Protein AF-Q96SV4-F1 (afdb_monomer)

Solvent-accessible surface area (backbone atoms only — not comparable to full-atom values): 12187 Å² total; per-residue (Å²): 110,70,69,61,57,54,54,61,71,69,63,45,71,91,77,45,57,66,66,60,53,49,50,53,53,52,50,51,51,50,39,51,52,27,51,49,26,40,51,50,13,52,57,27,43,76,69,70,38,33,72,66,12,32,42,23,21,51,52,18,47,60,56,29,48,70,30,37,78,77,33,86,85,54,37,72,70,59,70,59,43,53,51,52,34,51,51,26,49,54,54,50,50,53,50,24,51,57,26,47,72,65,76,38,70,68,45,28,50,52,19,52,47,48,41,66,69,44,50,41,48,50,50,39,54,39,66,75,53,83,61,46,71,72,54,51,56,54,50,48,54,53,51,53,57,64,56,57,54,79,83,49,98,67,57,69,70,56,52,52,57,47,64,71,48,48,61,54,65,75,47,65,88,82,70,93,75,75,74,75,82,60,84,85,79,77,71,92,44,82,63,51,55,55,56,50,49,52,53,51,53,50,50,73,74,32,99,59,91,80,82,84,131

Radius of gyration: 21.83 Å; Cα contacts (8 Å, |Δi|>4): 177; chains: 1; bounding box: 57×48×61 Å

pLDDT: mean 88.93, std 12.75, range [31.84, 98.38]

Mean predicted aligned error: 6.57 Å

Foldseek 3Di:
DVVVVVVVVVDDCVNDPPVVVVVVVVLVVLQVQLLQLQLVLLVCVVVVVLLLSLLSLLVSLVSQVVQCVVHVPSHDDNVSSVVSNLVSLLSLLVCLVVLLVVPDPVSVVVSLCCLPQPNLLVLLSCVVPPHDPVSVVSLVVSLCSLVVCVPDDDDPVSVVSSVVCSVSSVDSPDDDGDRDRRDRDDQPDPVSSVVSVVVSVCVVVDPDDDDDD

Organism: Homo sapiens (NCBI:txid9606)

Secondary structure (DSSP, 8-state):
-HHHHHHHHH--TTT--HHHHHHHHHHHHHHHHHHHHHHHHHHHHHTT-HHHHHHHHHHHHHHHHHHHTT-TTSS--HHHHHHHHHHHHHHHHHHHHHHHTT--HHHHHHHHHHIIIIIHHHHHHHHTTT--HHHHHHHHHHHHHHHGGGGS---HHHHHHHHHHHHHHH--TT----PPPPP-PPPSSHHHHHHHHHHHHHHHH-SS-----

Nearest PDB structures (foldseek):
  6hem-assembly1_A  TM=9.564E-01  e=6.235E-15  Homo sapiens
  6h4k-assembly1_A  TM=9.297E-01  e=4.498E-13  Homo sapiens
  6zc9-assembly1_C  TM=2.344E-01  e=4.160E+00  Homo sapiens

Sequence (213 aa):
MKVAQAKLKEIGPDDMNMEEYKKWHEDYSLFRKVSVYLLTGLELYQKGKYQEALSYLVYAYQSNAALLMKGPRRGVKESVIALYRRKCLLELNAKAASLFETNDDHSVTEGINVMNELIIPCIHLIINNDISKDDLDAIEVMRNHWCSYLGQDIAENLQLCLGEFLPRLLDPSAEIIVLKEPPTIRPNSPYDLCSRFAAVMESIQGVSTVTVK

Structure (mmCIF, N/CA/C/O backbone):
data_AF-Q96SV4-F1
#
_entry.id   AF-Q96SV4-F1
#
loop_
_atom_site.group_PDB
_atom_site.id
_atom_site.type_symbol
_atom_site.label_atom_id
_atom_site.label_alt_id
_atom_site.label_comp_id
_atom_site.label_asym_id
_atom_site.label_entity_id
_atom_site.label_seq_id
_atom_site.pdbx_PDB_ins_code
_atom_site.Cartn_x
_atom_site.Cartn_y
_atom_site.Cartn_z
_atom_site.occupancy
_atom_site.B_iso_or_equiv
_atom_site.auth_seq_id
_atom_site.auth_comp_id
_atom_site.auth_asym_id
_atom_site.auth_atom_id
_atom_site.pdbx_PDB_model_num
ATOM 1 N N . MET A 1 1 ? 32.342 -12.873 -27.536 1.00 69.44 1 MET A N 1
ATOM 2 C CA . MET A 1 1 ? 32.416 -11.687 -26.644 1.00 69.44 1 MET A CA 1
ATOM 3 C C . MET A 1 1 ? 33.464 -10.643 -27.046 1.00 69.44 1 MET A C 1
ATOM 5 O O . MET A 1 1 ? 33.140 -9.468 -26.959 1.00 69.44 1 MET A O 1
ATOM 9 N N . LYS A 1 2 ? 34.669 -11.004 -27.529 1.00 86.44 2 LYS A N 1
ATOM 10 C CA . LYS A 1 2 ? 35.722 -10.019 -27.885 1.00 86.44 2 LYS A CA 1
ATOM 11 C C . LYS A 1 2 ? 35.308 -8.989 -28.955 1.00 86.44 2 LYS A C 1
ATOM 13 O O . LYS A 1 2 ? 35.635 -7.819 -28.818 1.00 86.44 2 LYS A O 1
ATOM 18 N N . VAL A 1 3 ? 34.540 -9.407 -29.968 1.00 91.44 3 VAL A N 1
ATOM 19 C CA . VAL A 1 3 ? 34.039 -8.513 -31.034 1.00 91.44 3 VAL A CA 1
ATOM 20 C C . VAL A 1 3 ? 33.084 -7.445 -30.483 1.00 91.44 3 VAL A C 1
ATOM 22 O O . VAL A 1 3 ? 33.238 -6.274 -30.801 1.00 91.44 3 VAL A O 1
ATOM 25 N N . ALA A 1 4 ? 32.152 -7.816 -29.598 1.00 90.44 4 ALA A N 1
ATOM 26 C CA . ALA A 1 4 ? 31.226 -6.863 -28.979 1.00 90.44 4 ALA A CA 1
ATOM 27 C C . ALA A 1 4 ? 31.953 -5.848 -28.079 1.00 90.44 4 ALA A C 1
ATOM 29 O O . ALA A 1 4 ? 31.654 -4.662 -28.115 1.00 90.44 4 ALA A O 1
ATOM 30 N N . GLN A 1 5 ? 32.953 -6.296 -27.314 1.00 90.00 5 GLN A N 1
ATOM 31 C CA . GLN A 1 5 ? 33.773 -5.406 -26.487 1.00 90.00 5 GLN A CA 1
ATOM 32 C C . GLN A 1 5 ? 34.610 -4.434 -27.324 1.00 90.00 5 GLN A C 1
ATOM 34 O O . GLN A 1 5 ? 34.750 -3.280 -26.934 1.00 90.00 5 GLN A O 1
ATOM 39 N N . ALA A 1 6 ? 35.163 -4.885 -28.455 1.00 92.38 6 ALA A N 1
ATOM 40 C CA . ALA A 1 6 ? 35.865 -4.008 -29.388 1.00 92.38 6 ALA A CA 1
ATOM 41 C C . ALA A 1 6 ? 34.911 -2.948 -29.956 1.00 92.38 6 ALA A C 1
ATOM 43 O O . ALA A 1 6 ? 35.224 -1.766 -29.900 1.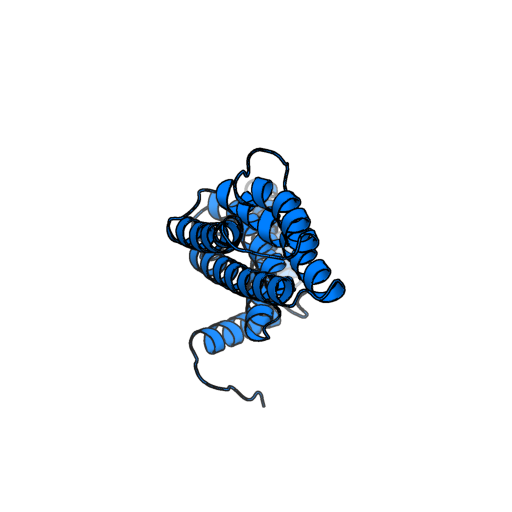00 92.38 6 ALA A O 1
ATOM 44 N N . LYS A 1 7 ? 33.703 -3.356 -30.367 1.00 91.25 7 LYS A N 1
ATOM 45 C CA . LYS A 1 7 ? 32.672 -2.439 -30.865 1.00 91.25 7 LYS A CA 1
ATOM 46 C C . LYS A 1 7 ? 32.207 -1.416 -29.832 1.00 91.25 7 LYS A C 1
ATOM 48 O O . LYS A 1 7 ? 32.055 -0.256 -30.177 1.00 91.25 7 LYS A O 1
ATOM 53 N N . LEU A 1 8 ? 32.057 -1.799 -28.564 1.00 89.50 8 LEU A N 1
ATOM 54 C CA . LEU A 1 8 ? 31.711 -0.850 -27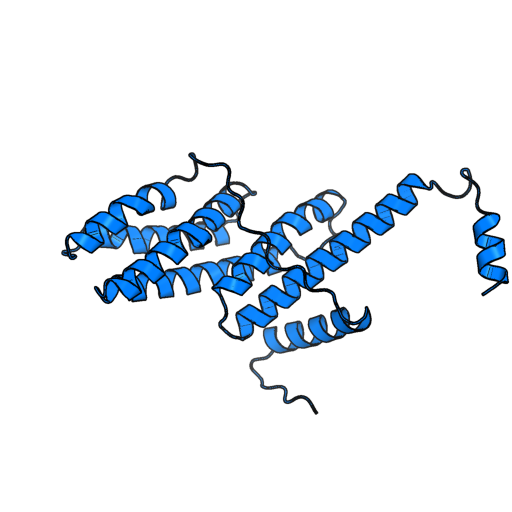.496 1.00 89.50 8 LEU A CA 1
ATOM 55 C C . LEU A 1 8 ? 32.783 0.228 -27.275 1.00 89.50 8 LEU A C 1
ATOM 57 O O . LEU A 1 8 ? 32.443 1.328 -26.859 1.00 89.50 8 LEU A O 1
ATOM 61 N N . LYS A 1 9 ? 34.061 -0.071 -27.544 1.00 88.69 9 LYS A N 1
ATOM 62 C CA . LYS A 1 9 ? 35.155 0.912 -27.444 1.00 88.69 9 LYS A CA 1
ATOM 63 C C . LYS A 1 9 ? 35.193 1.894 -28.616 1.00 88.69 9 LYS A C 1
ATOM 65 O O . LYS A 1 9 ? 35.835 2.928 -28.490 1.00 88.69 9 LYS A O 1
ATOM 70 N N . GLU A 1 10 ? 34.562 1.547 -29.737 1.00 91.00 10 GLU A N 1
ATOM 71 C CA . GLU A 1 10 ? 34.463 2.404 -30.924 1.00 91.00 10 GLU A CA 1
ATOM 72 C C . GLU A 1 10 ? 33.347 3.456 -30.788 1.00 91.00 10 GLU A C 1
ATOM 74 O O . GLU A 1 10 ? 33.354 4.412 -31.551 1.00 91.00 10 GLU A O 1
ATOM 79 N N . ILE A 1 11 ? 32.421 3.308 -29.827 1.00 88.12 11 ILE A N 1
ATOM 80 C CA . ILE A 1 11 ? 31.310 4.249 -29.608 1.00 88.12 11 ILE A CA 1
ATOM 81 C C . ILE A 1 11 ? 31.849 5.553 -29.011 1.00 88.12 11 ILE A C 1
ATOM 83 O O . ILE A 1 11 ? 32.327 5.574 -27.871 1.00 88.12 11 ILE A O 1
ATOM 87 N N . GLY A 1 12 ? 31.750 6.636 -29.777 1.00 85.69 12 GLY A N 1
ATOM 88 C CA . GLY A 1 12 ? 32.101 7.984 -29.350 1.00 85.69 12 GLY A CA 1
ATOM 89 C C . GLY A 1 12 ? 30.916 8.770 -28.770 1.00 85.69 12 GLY A C 1
ATOM 90 O O . GLY A 1 12 ? 29.771 8.317 -28.808 1.00 85.69 12 GLY A O 1
ATOM 91 N N . PRO A 1 13 ? 31.170 9.983 -28.250 1.00 84.81 13 PRO A N 1
ATOM 92 C CA . PRO A 1 13 ? 30.123 10.876 -27.744 1.00 84.81 13 PRO A CA 1
ATOM 93 C C . PRO A 1 13 ? 29.147 11.351 -28.834 1.00 84.81 13 PRO A C 1
ATOM 95 O O . PRO A 1 13 ? 27.994 11.631 -28.516 1.00 84.81 13 PRO A O 1
ATOM 98 N N . ASP A 1 14 ? 29.586 11.399 -30.097 1.00 88.12 14 ASP A N 1
ATOM 99 C CA . ASP A 1 14 ? 28.734 11.734 -31.248 1.00 88.12 14 ASP A CA 1
ATOM 100 C C . ASP A 1 14 ? 27.770 10.589 -31.612 1.00 88.12 14 ASP A C 1
ATOM 102 O O . ASP A 1 14 ? 26.695 10.833 -32.159 1.00 88.12 14 ASP A O 1
ATOM 106 N N . ASP A 1 15 ? 28.127 9.344 -31.274 1.00 89.25 15 ASP A N 1
ATOM 107 C CA . ASP A 1 15 ? 27.297 8.161 -31.521 1.00 89.25 15 ASP A CA 1
ATOM 108 C C . ASP A 1 15 ? 26.274 7.929 -30.401 1.00 89.25 15 ASP A C 1
ATOM 110 O O . ASP A 1 15 ? 25.179 7.414 -30.639 1.00 89.25 15 ASP A O 1
ATOM 114 N N . MET A 1 16 ? 26.636 8.258 -29.156 1.00 88.88 16 MET A N 1
ATOM 115 C CA . MET A 1 16 ? 25.796 8.018 -27.986 1.00 88.88 16 MET A CA 1
ATOM 116 C C . MET A 1 16 ? 26.111 8.978 -26.841 1.00 88.88 16 MET A C 1
ATOM 118 O O . MET A 1 16 ? 27.231 9.039 -26.329 1.00 88.88 16 MET A O 1
ATOM 122 N N . ASN A 1 17 ? 25.070 9.637 -26.331 1.00 92.50 17 ASN A N 1
ATOM 123 C CA . ASN A 1 17 ? 25.176 10.400 -25.098 1.00 92.50 17 ASN A CA 1
ATOM 124 C C . ASN A 1 17 ? 25.310 9.444 -23.895 1.00 92.50 17 ASN A C 1
ATOM 126 O O . ASN A 1 17 ? 24.363 8.761 -23.497 1.00 92.50 17 ASN A O 1
ATOM 130 N N . MET A 1 18 ? 26.500 9.409 -23.292 1.00 88.69 18 MET A N 1
ATOM 131 C CA . MET A 1 18 ? 26.805 8.523 -22.164 1.00 88.69 18 MET A CA 1
ATOM 132 C C . MET A 1 18 ? 26.044 8.867 -20.878 1.00 88.69 18 MET A C 1
ATOM 134 O O . MET A 1 18 ? 25.802 7.972 -20.065 1.00 88.69 18 MET A O 1
ATOM 138 N N . GLU A 1 19 ? 25.669 10.129 -20.666 1.00 90.88 19 GLU A N 1
ATOM 139 C CA . GLU A 1 19 ? 24.853 10.533 -19.514 1.00 90.88 19 GLU A CA 1
ATOM 140 C C . GLU A 1 19 ? 23.414 10.058 -19.682 1.00 90.88 19 GLU A C 1
ATOM 142 O O . GLU A 1 19 ? 22.838 9.470 -18.766 1.00 90.88 19 GLU A O 1
ATOM 147 N N . GLU A 1 20 ? 22.859 10.229 -20.882 1.00 92.31 20 GLU A N 1
ATOM 148 C CA . GLU A 1 20 ? 21.531 9.722 -21.212 1.00 92.31 20 GLU A CA 1
ATOM 149 C C . GLU A 1 20 ? 21.485 8.193 -21.097 1.00 92.31 20 GLU A C 1
ATOM 151 O O . GLU A 1 20 ? 20.582 7.645 -20.462 1.00 92.31 20 GLU A O 1
ATOM 156 N N . TYR A 1 21 ? 22.498 7.498 -21.621 1.00 90.62 21 TYR A N 1
ATOM 157 C CA . TYR A 1 21 ? 22.627 6.046 -21.497 1.00 90.62 21 TYR A CA 1
ATOM 158 C C . TYR A 1 21 ? 22.630 5.585 -20.030 1.00 90.62 21 TYR A C 1
ATOM 160 O O . TYR A 1 21 ? 21.905 4.655 -19.671 1.00 90.62 21 TYR A O 1
ATOM 168 N N . LYS A 1 22 ? 23.400 6.248 -19.155 1.00 91.75 22 LYS A N 1
ATOM 169 C CA . LYS A 1 22 ? 23.408 5.944 -17.712 1.00 91.75 22 LYS A CA 1
ATOM 170 C C . LYS A 1 22 ? 22.038 6.171 -17.078 1.00 91.75 22 LYS A C 1
ATOM 172 O O . LYS A 1 22 ? 21.555 5.295 -16.365 1.00 91.75 22 LYS A O 1
ATOM 177 N N . LYS A 1 23 ? 21.378 7.283 -17.405 1.00 93.56 23 LYS A N 1
ATOM 178 C CA . LYS A 1 23 ? 20.037 7.608 -16.903 1.00 93.56 23 LYS A CA 1
ATOM 179 C C . LYS A 1 23 ? 18.994 6.561 -17.303 1.00 93.56 23 LYS A C 1
ATOM 181 O O . LYS A 1 23 ? 18.143 6.205 -16.495 1.00 93.56 23 LYS A O 1
ATOM 186 N N . TRP A 1 24 ? 19.084 6.002 -18.511 1.00 94.00 24 TRP A N 1
ATOM 187 C CA . TRP A 1 24 ? 18.228 4.886 -18.933 1.00 94.00 24 TRP A CA 1
ATOM 188 C C . TRP A 1 24 ? 18.429 3.626 -18.084 1.00 94.00 24 TRP A C 1
ATOM 190 O O . TRP A 1 24 ? 17.451 2.964 -17.728 1.00 94.00 24 TRP A O 1
ATOM 200 N N . HIS A 1 25 ? 19.675 3.296 -17.734 1.00 93.31 25 HIS A N 1
ATOM 201 C CA . HIS A 1 25 ? 19.974 2.174 -16.835 1.00 93.31 25 HIS A CA 1
ATOM 202 C C . HIS A 1 25 ? 19.480 2.424 -15.411 1.00 93.31 25 HIS A C 1
ATOM 204 O O . HIS A 1 25 ? 18.938 1.511 -14.786 1.00 93.31 25 HIS A O 1
ATOM 210 N N . GLU A 1 26 ? 19.622 3.648 -14.908 1.00 94.62 26 GLU A N 1
ATOM 211 C CA . GLU A 1 26 ? 19.084 4.062 -13.608 1.00 94.62 26 GLU A CA 1
ATOM 212 C C . GLU A 1 26 ? 17.555 3.949 -13.576 1.00 94.62 26 GLU A C 1
ATOM 214 O O . GLU A 1 26 ? 17.004 3.346 -12.654 1.00 94.62 26 GLU A O 1
ATOM 219 N N . ASP A 1 27 ? 16.873 4.424 -14.621 1.00 94.50 27 ASP A N 1
ATOM 220 C CA . ASP A 1 27 ? 15.417 4.328 -14.757 1.00 94.50 27 ASP A CA 1
ATOM 221 C C . ASP A 1 27 ? 14.946 2.874 -14.818 1.00 94.50 27 ASP A C 1
ATOM 223 O O . ASP A 1 27 ? 13.979 2.501 -14.153 1.00 94.50 27 ASP A O 1
ATOM 227 N N . TYR A 1 28 ? 15.651 2.018 -15.559 1.00 93.50 28 TYR A N 1
ATOM 228 C CA . TYR A 1 28 ? 15.331 0.593 -15.603 1.00 93.50 28 TYR A CA 1
ATOM 229 C C . TYR A 1 28 ? 15.598 -0.108 -14.261 1.00 93.50 28 TYR A C 1
ATOM 231 O O . TYR A 1 28 ? 14.831 -0.978 -13.843 1.00 93.50 28 TYR A O 1
ATOM 239 N N . SER A 1 29 ? 16.652 0.284 -13.542 1.00 92.12 29 SER A N 1
ATOM 240 C CA . SER A 1 29 ? 16.929 -0.204 -12.187 1.00 92.12 29 SER A CA 1
ATOM 241 C C . SER A 1 29 ? 15.812 0.186 -11.214 1.00 92.12 29 SER A C 1
ATOM 243 O O . SER A 1 29 ? 15.319 -0.661 -10.462 1.00 92.12 29 SER A O 1
ATOM 245 N N . LEU A 1 30 ? 15.336 1.433 -11.286 1.00 93.25 30 LEU A N 1
ATOM 246 C CA . LEU A 1 30 ? 14.199 1.910 -10.503 1.00 93.25 30 LEU A CA 1
ATOM 247 C C . LEU A 1 30 ? 12.913 1.157 -10.864 1.00 93.25 30 LEU A C 1
ATOM 249 O O . LEU A 1 30 ? 12.206 0.710 -9.964 1.00 93.25 30 LEU A O 1
ATOM 253 N N . PHE A 1 31 ? 12.641 0.927 -12.150 1.00 94.12 31 PHE A N 1
ATOM 254 C CA . PHE A 1 31 ? 11.507 0.110 -12.598 1.00 94.12 31 PHE A CA 1
ATOM 255 C C . PHE A 1 31 ? 11.542 -1.306 -12.007 1.00 94.12 31 PHE A C 1
ATOM 257 O O . PHE A 1 31 ? 10.527 -1.814 -11.520 1.00 94.12 31 PHE A O 1
ATOM 264 N N . ARG A 1 32 ? 12.718 -1.942 -11.980 1.00 91.81 32 ARG A N 1
ATOM 265 C CA . ARG A 1 32 ? 12.891 -3.254 -11.339 1.00 91.81 32 ARG A CA 1
ATOM 266 C C . ARG A 1 32 ? 12.641 -3.182 -9.834 1.00 91.81 32 ARG A C 1
ATOM 268 O O . ARG A 1 32 ? 11.971 -4.065 -9.308 1.00 91.81 32 ARG A O 1
ATOM 275 N N . LYS A 1 33 ? 13.126 -2.137 -9.153 1.00 91.31 33 LYS A N 1
ATOM 276 C CA . LYS A 1 33 ? 12.869 -1.908 -7.720 1.00 91.31 33 LYS A CA 1
ATOM 277 C C . LYS A 1 33 ? 11.367 -1.766 -7.442 1.00 91.31 33 LYS A C 1
ATOM 279 O O . LYS A 1 33 ? 10.844 -2.478 -6.589 1.00 91.31 33 LYS A O 1
ATOM 284 N N . VAL A 1 34 ? 10.664 -0.933 -8.214 1.00 94.06 34 VAL A N 1
ATOM 285 C CA . VAL A 1 34 ? 9.200 -0.765 -8.141 1.00 94.06 34 VAL A CA 1
ATOM 286 C C . VAL A 1 34 ? 8.484 -2.098 -8.345 1.00 94.06 34 VAL A C 1
ATOM 288 O O . VAL A 1 34 ? 7.592 -2.441 -7.574 1.00 94.06 34 VAL A O 1
ATOM 291 N N . SER A 1 35 ? 8.901 -2.875 -9.346 1.00 93.00 35 SER A N 1
ATOM 292 C CA . SER A 1 35 ? 8.304 -4.180 -9.646 1.00 93.00 35 SER A CA 1
ATOM 293 C C . SER A 1 35 ? 8.489 -5.174 -8.497 1.00 93.00 35 SER A C 1
ATOM 295 O O . SER A 1 35 ? 7.551 -5.883 -8.147 1.00 93.00 35 SER A O 1
ATOM 297 N N . VAL A 1 36 ? 9.668 -5.206 -7.866 1.00 92.38 36 VAL A N 1
ATOM 298 C CA . VAL A 1 36 ? 9.913 -6.048 -6.684 1.00 92.38 36 VAL A CA 1
ATOM 299 C C . VAL A 1 36 ? 9.024 -5.626 -5.516 1.00 92.38 36 VAL A C 1
ATOM 301 O O . VAL A 1 36 ? 8.442 -6.494 -4.867 1.00 92.38 36 VAL A O 1
ATOM 304 N N . TYR A 1 37 ? 8.893 -4.324 -5.250 1.00 94.50 37 TYR A N 1
ATOM 305 C CA . TYR A 1 37 ? 8.015 -3.829 -4.187 1.00 94.50 37 TYR A CA 1
ATOM 306 C C . TYR A 1 37 ? 6.556 -4.176 -4.445 1.00 94.50 37 TYR A C 1
ATOM 308 O O . TYR A 1 37 ? 5.906 -4.733 -3.565 1.00 94.50 37 TYR A O 1
ATOM 316 N N . LEU A 1 38 ? 6.065 -3.948 -5.663 1.00 95.06 38 LEU A N 1
ATOM 317 C CA . LEU A 1 38 ? 4.706 -4.315 -6.034 1.00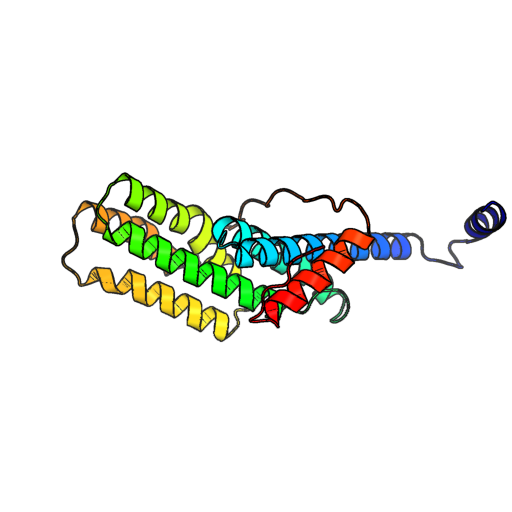 95.06 38 LEU A CA 1
ATOM 318 C C . LEU A 1 38 ? 4.455 -5.813 -5.828 1.00 95.06 38 LEU A C 1
ATOM 320 O O . LEU A 1 38 ? 3.528 -6.180 -5.116 1.00 95.06 38 LEU A O 1
ATOM 324 N N . LEU A 1 39 ? 5.291 -6.676 -6.407 1.00 94.06 39 LEU A N 1
ATOM 325 C CA . LEU A 1 39 ? 5.089 -8.125 -6.329 1.00 94.06 39 LEU A CA 1
ATOM 326 C C . LEU A 1 39 ? 5.162 -8.643 -4.900 1.00 94.06 39 LEU A C 1
ATOM 328 O O . LEU A 1 39 ? 4.307 -9.418 -4.491 1.00 94.06 39 LEU A O 1
ATOM 332 N N . THR A 1 40 ? 6.122 -8.158 -4.117 1.00 94.06 40 THR A N 1
ATOM 333 C CA . THR A 1 40 ? 6.228 -8.536 -2.704 1.00 94.06 40 THR A CA 1
ATOM 334 C C . THR A 1 40 ? 4.997 -8.084 -1.922 1.00 94.06 40 THR A C 1
ATOM 336 O O . THR A 1 40 ? 4.451 -8.857 -1.138 1.00 94.06 40 THR A O 1
ATOM 339 N N . GLY A 1 41 ? 4.524 -6.857 -2.153 1.00 95.25 41 GLY A N 1
ATOM 340 C CA . GLY A 1 41 ? 3.304 -6.349 -1.533 1.00 95.25 41 GLY A CA 1
ATOM 341 C C . GLY A 1 41 ? 2.083 -7.210 -1.861 1.00 95.25 41 GLY A C 1
ATOM 342 O O . GLY A 1 41 ? 1.322 -7.562 -0.964 1.00 95.25 41 GLY A O 1
ATOM 343 N N . LEU A 1 42 ? 1.931 -7.621 -3.122 1.00 95.44 42 LEU A N 1
ATOM 344 C CA . LEU A 1 42 ? 0.831 -8.485 -3.567 1.00 95.44 42 LEU A CA 1
ATOM 345 C C . LEU A 1 42 ? 0.926 -9.909 -2.996 1.00 95.44 42 LEU A C 1
ATOM 347 O O . LEU A 1 42 ? -0.078 -10.454 -2.544 1.00 95.44 42 LEU A O 1
ATOM 351 N N . GLU A 1 43 ? 2.122 -10.493 -2.949 1.00 93.88 43 GLU A N 1
ATOM 352 C CA . GLU A 1 43 ? 2.366 -11.811 -2.344 1.00 93.88 43 GLU A CA 1
ATOM 353 C C . GLU A 1 43 ? 2.072 -11.816 -0.837 1.00 93.88 43 GLU A C 1
ATOM 355 O O . GLU A 1 43 ? 1.556 -12.796 -0.300 1.00 93.88 43 GLU A O 1
ATOM 360 N N . LEU A 1 44 ? 2.418 -10.736 -0.131 1.00 94.75 44 LEU A N 1
ATOM 361 C CA . LEU A 1 44 ? 2.118 -10.572 1.293 1.00 94.75 44 LEU A CA 1
ATOM 362 C C . LEU A 1 44 ? 0.623 -10.357 1.522 1.00 94.75 44 LEU A C 1
ATOM 364 O O . LEU A 1 44 ? 0.059 -10.973 2.426 1.00 94.75 44 LEU A O 1
ATOM 368 N N . TYR A 1 45 ? -0.026 -9.564 0.666 1.00 95.38 45 TYR A N 1
ATOM 369 C CA . TYR A 1 45 ? -1.475 -9.374 0.683 1.00 95.38 45 TYR A CA 1
ATOM 370 C C . TYR A 1 45 ? -2.215 -10.713 0.545 1.00 95.38 45 TYR A C 1
ATOM 372 O O . TYR A 1 45 ? -3.079 -11.022 1.359 1.00 95.38 45 TYR A O 1
ATOM 380 N N . GLN A 1 46 ? -1.814 -11.561 -0.408 1.00 92.44 46 GLN A N 1
ATOM 381 C CA . GLN A 1 46 ? -2.387 -12.903 -0.597 1.00 92.44 46 GLN A CA 1
ATOM 382 C C . GLN A 1 46 ? -2.206 -13.826 0.618 1.00 92.44 46 GLN A C 1
ATOM 384 O O . GLN A 1 46 ? -2.988 -14.753 0.811 1.00 92.44 46 GLN A O 1
ATOM 389 N N . LYS A 1 47 ? -1.188 -13.579 1.449 1.00 94.19 47 LYS A N 1
ATOM 390 C CA . LYS A 1 47 ? -0.910 -14.333 2.683 1.00 94.19 47 LYS A CA 1
ATOM 391 C C . LYS A 1 47 ? -1.589 -13.735 3.923 1.00 94.19 47 LYS A C 1
ATOM 393 O O . LYS A 1 47 ? -1.306 -14.197 5.025 1.00 94.19 47 LYS A O 1
ATOM 398 N N . GLY A 1 48 ? -2.411 -12.692 3.775 1.00 95.00 48 GLY A N 1
ATOM 399 C CA . GLY A 1 48 ? -3.035 -11.974 4.894 1.00 95.00 48 GLY A CA 1
ATOM 400 C C . GLY A 1 48 ? -2.061 -11.117 5.714 1.00 95.00 48 GLY A C 1
ATOM 401 O O . GLY A 1 48 ? -2.398 -10.654 6.800 1.00 95.00 48 GLY A O 1
ATOM 402 N N . LYS A 1 49 ? -0.838 -10.894 5.217 1.00 96.69 49 LYS A N 1
ATOM 403 C CA . LYS A 1 49 ? 0.201 -10.093 5.883 1.00 96.69 49 LYS A CA 1
ATOM 404 C C . LYS A 1 49 ? 0.069 -8.621 5.510 1.00 96.69 49 LYS A C 1
ATOM 406 O O . LYS A 1 49 ? 0.914 -8.058 4.814 1.00 96.69 49 LYS A O 1
ATOM 411 N N . TYR A 1 50 ? -1.049 -8.018 5.904 1.00 97.00 50 TYR A N 1
ATOM 412 C CA . TYR A 1 50 ? -1.445 -6.691 5.428 1.00 97.00 50 TYR A CA 1
ATOM 413 C C . TYR A 1 50 ? -0.519 -5.567 5.901 1.00 97.00 50 TYR A C 1
ATOM 415 O O . TYR A 1 50 ? -0.298 -4.619 5.149 1.00 97.00 50 TYR A O 1
ATOM 423 N N . GLN A 1 51 ? 0.061 -5.689 7.100 1.00 94.88 51 GLN A N 1
ATOM 424 C CA . GLN A 1 51 ? 0.966 -4.683 7.662 1.00 94.88 51 GLN A CA 1
ATOM 425 C C . GLN A 1 51 ? 2.239 -4.572 6.819 1.00 94.88 51 GLN A C 1
ATOM 427 O O . GLN A 1 51 ? 2.609 -3.487 6.372 1.00 94.88 51 GLN A O 1
ATOM 432 N N . GLU A 1 52 ? 2.878 -5.704 6.523 1.00 94.31 52 GLU A N 1
ATOM 433 C CA . GLU A 1 52 ? 4.054 -5.734 5.659 1.00 94.31 52 GLU A CA 1
ATOM 434 C C . GLU A 1 52 ? 3.689 -5.395 4.211 1.00 94.31 52 GLU A C 1
ATOM 436 O O . GLU A 1 52 ? 4.408 -4.633 3.561 1.00 94.31 52 GLU A O 1
ATOM 441 N N . ALA A 1 53 ? 2.563 -5.912 3.706 1.00 96.44 53 ALA A N 1
ATOM 442 C CA . ALA A 1 53 ? 2.093 -5.634 2.351 1.00 96.44 53 ALA A CA 1
ATOM 443 C C . ALA A 1 53 ? 1.910 -4.132 2.100 1.00 96.44 53 ALA A C 1
ATOM 445 O O . ALA A 1 53 ? 2.360 -3.626 1.070 1.00 96.44 53 ALA A O 1
ATOM 446 N N . LEU A 1 54 ? 1.282 -3.413 3.037 1.00 96.31 54 LEU A N 1
ATOM 447 C CA . LEU A 1 54 ? 1.018 -1.983 2.904 1.00 96.31 54 LEU A CA 1
ATOM 448 C C . LEU A 1 54 ? 2.313 -1.181 2.745 1.00 96.31 54 LEU A C 1
ATOM 450 O O . LEU A 1 54 ? 2.407 -0.372 1.823 1.00 96.31 54 LEU A O 1
ATOM 454 N N . SER A 1 55 ? 3.335 -1.459 3.558 1.00 94.25 55 SER A N 1
ATOM 455 C CA . SER A 1 55 ? 4.642 -0.795 3.455 1.00 94.25 55 SER A CA 1
ATOM 456 C C . SER A 1 55 ? 5.268 -0.969 2.069 1.00 94.25 55 SER A C 1
ATOM 458 O O . SER A 1 55 ? 5.716 0.004 1.463 1.00 94.25 55 SER A O 1
ATOM 460 N N . TYR A 1 56 ? 5.244 -2.183 1.510 1.00 95.81 56 TYR A N 1
ATOM 461 C CA . TYR A 1 56 ? 5.737 -2.421 0.148 1.00 95.81 56 TYR A CA 1
ATOM 462 C C . TYR A 1 56 ? 4.915 -1.690 -0.917 1.00 95.81 56 TYR A C 1
ATOM 464 O O . TYR A 1 56 ? 5.489 -1.119 -1.845 1.00 95.81 56 TYR A O 1
ATOM 472 N N . LEU A 1 57 ? 3.588 -1.667 -0.793 1.00 96.50 57 LEU A N 1
ATOM 473 C CA . LEU A 1 57 ? 2.705 -1.033 -1.774 1.00 96.50 57 LEU A CA 1
ATOM 474 C C . LEU A 1 57 ? 2.807 0.498 -1.755 1.00 96.50 57 LEU A C 1
ATOM 476 O O . LEU A 1 57 ? 2.791 1.112 -2.821 1.00 96.50 57 LEU A O 1
ATOM 480 N N . VAL A 1 58 ? 2.979 1.121 -0.585 1.00 94.56 58 VAL A N 1
ATOM 481 C CA . VAL A 1 58 ? 3.224 2.572 -0.486 1.00 94.56 58 VAL A CA 1
ATOM 482 C C . VAL A 1 58 ? 4.540 2.944 -1.164 1.00 94.56 58 VAL A C 1
ATOM 484 O O . VAL A 1 58 ? 4.567 3.845 -2.005 1.00 94.56 58 VAL A O 1
ATOM 487 N N . TYR A 1 59 ? 5.613 2.206 -0.878 1.00 93.38 59 TYR A N 1
ATOM 488 C CA . TYR A 1 59 ? 6.917 2.452 -1.493 1.00 93.38 59 TYR A CA 1
ATOM 489 C C . TYR A 1 59 ? 6.929 2.176 -2.996 1.00 93.38 59 TYR A C 1
ATOM 491 O O . TYR A 1 59 ? 7.575 2.912 -3.751 1.00 93.38 59 TYR A O 1
ATOM 499 N N . ALA A 1 60 ? 6.197 1.153 -3.450 1.00 95.25 60 ALA A N 1
ATOM 500 C CA . ALA A 1 60 ? 5.974 0.911 -4.869 1.00 95.25 60 ALA A CA 1
ATOM 501 C C . ALA A 1 60 ? 5.286 2.117 -5.519 1.00 95.25 60 ALA A C 1
ATOM 503 O O . ALA A 1 60 ? 5.759 2.585 -6.548 1.00 95.25 60 ALA A O 1
ATOM 504 N N . TYR A 1 61 ? 4.227 2.652 -4.903 1.00 94.75 61 TYR A N 1
ATOM 505 C CA . TYR A 1 61 ? 3.469 3.793 -5.424 1.00 94.75 61 TYR A CA 1
ATOM 506 C C . TYR A 1 61 ? 4.339 5.053 -5.552 1.00 94.75 61 TYR A C 1
ATOM 508 O O . TYR A 1 61 ? 4.457 5.613 -6.641 1.00 94.75 61 TYR A O 1
ATOM 516 N N . GLN A 1 62 ? 5.022 5.448 -4.471 1.00 92.12 62 GLN A N 1
ATOM 517 C CA . GLN A 1 62 ? 5.888 6.634 -4.446 1.00 92.12 62 GLN A CA 1
ATOM 518 C C . GLN A 1 62 ? 7.038 6.532 -5.456 1.00 92.12 62 GLN A C 1
ATOM 520 O O . GLN A 1 62 ? 7.294 7.459 -6.223 1.00 92.12 62 GLN A O 1
ATOM 525 N N . SER A 1 63 ? 7.709 5.379 -5.501 1.00 92.81 63 SER A N 1
ATOM 526 C CA . SER A 1 63 ? 8.819 5.151 -6.434 1.00 92.81 63 SER A CA 1
ATOM 527 C C . SER A 1 63 ? 8.343 5.105 -7.893 1.00 92.81 63 SER A C 1
ATOM 529 O O . SER A 1 63 ? 9.066 5.522 -8.798 1.00 92.81 63 SER A O 1
ATOM 531 N N . ASN A 1 64 ? 7.122 4.618 -8.137 1.00 95.94 64 ASN A N 1
ATOM 532 C CA . ASN A 1 64 ? 6.528 4.548 -9.469 1.00 95.94 64 ASN A CA 1
ATOM 533 C C . ASN A 1 64 ? 6.175 5.935 -10.024 1.00 95.94 64 ASN A C 1
ATOM 535 O O . ASN A 1 64 ? 6.331 6.154 -11.225 1.00 95.94 64 ASN A O 1
ATOM 539 N N . ALA A 1 65 ? 5.775 6.885 -9.171 1.00 93.81 65 ALA A N 1
ATOM 540 C CA . ALA A 1 65 ? 5.469 8.256 -9.587 1.00 93.81 65 ALA A CA 1
ATOM 541 C C . ALA A 1 65 ? 6.660 8.913 -10.312 1.00 93.81 65 ALA A C 1
ATOM 543 O O . ALA A 1 65 ? 6.499 9.483 -11.391 1.00 93.81 65 ALA A O 1
ATOM 544 N N . ALA A 1 66 ? 7.883 8.730 -9.799 1.00 93.44 66 ALA A N 1
ATOM 545 C CA . ALA A 1 66 ? 9.102 9.251 -10.428 1.00 93.44 66 ALA A CA 1
ATOM 546 C C . ALA A 1 66 ? 9.353 8.691 -11.845 1.00 93.44 66 ALA A C 1
ATOM 548 O O . ALA A 1 66 ? 9.941 9.375 -12.686 1.00 93.44 66 ALA A O 1
ATOM 549 N N . LEU A 1 67 ? 8.905 7.462 -12.127 1.00 96.12 67 LEU A N 1
ATOM 550 C CA . LEU A 1 67 ? 8.962 6.866 -13.464 1.00 96.12 67 LEU A CA 1
ATOM 551 C C . LEU A 1 67 ? 7.859 7.421 -14.363 1.00 96.12 67 LEU A C 1
ATOM 553 O O . LEU A 1 67 ? 8.139 7.809 -15.496 1.00 96.12 67 LEU A O 1
ATOM 557 N N . LEU A 1 68 ? 6.621 7.486 -13.870 1.00 95.25 68 LEU A N 1
ATOM 558 C CA . LEU A 1 68 ? 5.466 7.937 -14.652 1.00 95.25 68 LEU A CA 1
ATOM 559 C C . LEU A 1 68 ? 5.574 9.408 -15.074 1.00 95.25 68 LEU A C 1
ATOM 561 O O . LEU A 1 68 ? 5.180 9.736 -16.193 1.00 95.25 68 LEU A O 1
ATOM 565 N N . MET A 1 69 ? 6.230 10.253 -14.271 1.00 94.12 69 MET A N 1
ATOM 566 C CA . MET A 1 69 ? 6.596 11.627 -14.654 1.00 94.12 69 MET A CA 1
ATOM 567 C C . MET A 1 69 ? 7.475 11.692 -15.915 1.00 94.12 69 MET A C 1
ATOM 569 O O . MET A 1 69 ? 7.468 12.691 -16.629 1.00 94.12 69 MET A O 1
ATOM 573 N N . LYS A 1 70 ? 8.225 10.625 -16.222 1.00 94.38 70 LYS A N 1
ATOM 574 C CA . LYS A 1 70 ? 9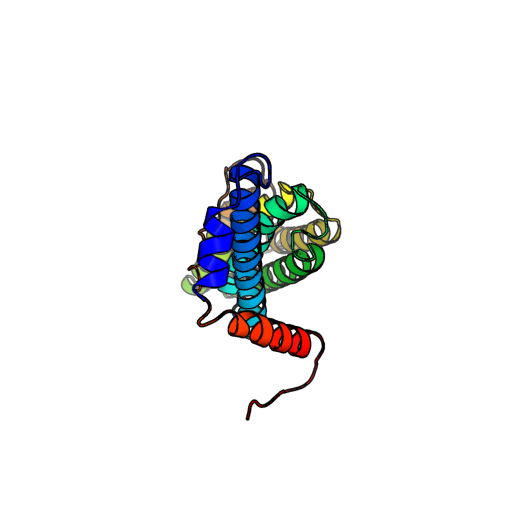.067 10.503 -17.427 1.00 94.38 70 LYS A CA 1
ATOM 575 C C . LYS A 1 70 ? 8.330 9.849 -18.603 1.00 94.38 70 LYS A C 1
ATOM 577 O O . LYS A 1 70 ? 8.918 9.656 -19.671 1.00 94.38 70 LYS A O 1
ATOM 582 N N . GLY A 1 71 ? 7.072 9.450 -18.410 1.00 94.38 71 GLY A N 1
ATOM 583 C CA . GLY A 1 71 ? 6.189 8.916 -19.442 1.00 94.38 71 GLY A CA 1
ATOM 584 C C . GLY A 1 71 ? 5.321 7.740 -18.968 1.00 94.38 71 GLY A C 1
ATOM 585 O O . GLY A 1 71 ? 5.762 6.909 -18.175 1.00 94.38 71 GLY A O 1
ATOM 586 N N . PRO A 1 72 ? 4.117 7.567 -19.540 1.00 92.06 72 PRO A N 1
ATOM 587 C CA . PRO A 1 72 ? 3.119 6.605 -19.056 1.00 92.06 72 PRO A CA 1
ATOM 588 C C . PRO A 1 72 ? 3.520 5.128 -19.214 1.00 92.06 72 PRO A C 1
ATOM 590 O O . PRO A 1 72 ? 2.914 4.255 -18.605 1.00 92.06 72 PRO A O 1
ATOM 593 N N . ARG A 1 73 ? 4.539 4.829 -20.032 1.00 92.81 73 ARG A N 1
ATOM 594 C CA . ARG A 1 73 ? 5.067 3.468 -20.259 1.00 92.81 73 ARG A CA 1
ATOM 595 C C . ARG A 1 73 ? 6.355 3.171 -19.481 1.00 92.81 73 ARG A C 1
ATOM 597 O O . ARG A 1 73 ? 6.984 2.147 -19.722 1.00 92.81 73 ARG A O 1
ATOM 604 N N . ARG A 1 74 ? 6.786 4.085 -18.607 1.00 95.19 74 ARG A N 1
ATOM 605 C CA . ARG A 1 74 ? 8.025 3.960 -17.816 1.00 95.19 74 ARG A CA 1
ATOM 606 C C . ARG A 1 74 ? 7.834 3.169 -16.526 1.00 95.19 74 ARG A C 1
ATOM 608 O O . ARG A 1 74 ? 8.801 2.625 -16.005 1.00 95.19 74 ARG A O 1
ATOM 615 N N . GLY A 1 75 ? 6.614 3.165 -16.000 1.00 95.00 75 GLY A N 1
ATOM 616 C CA . GLY A 1 75 ? 6.262 2.563 -14.723 1.00 95.00 75 GLY A CA 1
ATOM 617 C C . GLY A 1 75 ? 5.199 1.482 -14.861 1.00 95.00 75 GLY A C 1
ATOM 618 O O . GLY A 1 75 ? 4.841 1.047 -15.956 1.00 95.00 75 GLY A O 1
ATOM 619 N N . VAL A 1 76 ? 4.682 1.062 -13.715 1.00 93.75 76 VAL A N 1
ATOM 620 C CA . VAL A 1 76 ? 3.571 0.118 -13.601 1.00 93.75 76 VAL A CA 1
ATOM 621 C C . VAL A 1 76 ? 2.249 0.884 -13.540 1.00 93.75 76 VAL A C 1
ATOM 623 O O . VAL A 1 76 ? 2.217 2.063 -13.182 1.00 93.75 76 VAL A O 1
ATOM 626 N N . LYS A 1 77 ? 1.139 0.219 -13.881 1.00 93.19 77 LYS A N 1
ATOM 627 C CA . LYS A 1 77 ? -0.198 0.818 -13.823 1.00 93.19 77 LYS A CA 1
ATOM 628 C C . LYS A 1 77 ? -0.544 1.216 -12.387 1.00 93.19 77 LYS A C 1
ATOM 630 O O . LYS A 1 77 ? -0.813 0.364 -11.542 1.00 93.19 77 LYS A O 1
ATOM 635 N N . GLU A 1 78 ? -0.586 2.520 -12.150 1.00 93.50 78 GLU A N 1
ATOM 636 C CA . GLU A 1 78 ? -0.767 3.122 -10.831 1.00 93.50 78 GLU A CA 1
ATOM 637 C C . GLU A 1 78 ? -2.037 2.644 -10.115 1.00 93.50 78 GLU A C 1
ATOM 639 O O . GLU A 1 78 ? -1.993 2.304 -8.933 1.00 93.50 78 GLU A O 1
ATOM 644 N N . SER A 1 79 ? -3.142 2.496 -10.855 1.00 93.62 79 SER A N 1
ATOM 645 C CA . SER A 1 79 ? -4.427 2.046 -10.308 1.00 93.62 79 SER A CA 1
ATOM 646 C C . SER A 1 79 ? -4.358 0.666 -9.642 1.00 93.62 79 SER A C 1
ATOM 648 O O . SER A 1 79 ? -5.140 0.385 -8.741 1.00 93.62 79 SER A O 1
ATOM 650 N N . VAL A 1 80 ? -3.445 -0.212 -10.079 1.00 93.50 80 VAL A N 1
ATOM 651 C CA . VAL A 1 80 ? -3.257 -1.536 -9.461 1.00 93.50 80 VAL A CA 1
ATOM 652 C C . VAL A 1 80 ? -2.615 -1.376 -8.089 1.00 93.50 80 VAL A C 1
ATOM 654 O O . VAL A 1 80 ? -3.098 -1.945 -7.116 1.00 93.50 80 VAL A O 1
ATOM 657 N N . ILE A 1 81 ? -1.565 -0.559 -7.993 1.00 95.81 81 ILE A N 1
ATOM 658 C CA . ILE A 1 81 ? -0.879 -0.297 -6.725 1.00 95.81 81 ILE A CA 1
ATOM 659 C C . ILE A 1 81 ? -1.845 0.385 -5.745 1.00 95.81 81 ILE A C 1
ATOM 661 O O . ILE A 1 81 ? -1.972 -0.058 -4.604 1.00 95.81 81 ILE A O 1
ATOM 665 N N . ALA A 1 82 ? -2.580 1.401 -6.213 1.00 96.12 82 ALA A N 1
ATOM 666 C CA . ALA A 1 82 ? -3.580 2.121 -5.425 1.00 96.12 82 ALA A CA 1
ATOM 667 C C . ALA A 1 82 ? -4.666 1.182 -4.878 1.00 96.12 82 ALA A C 1
ATOM 669 O O . ALA A 1 82 ? -4.960 1.212 -3.685 1.00 96.12 82 ALA A O 1
ATOM 670 N N . LEU A 1 83 ? -5.210 0.295 -5.720 1.00 95.81 83 LEU A N 1
ATOM 671 C CA . LEU A 1 83 ? -6.244 -0.660 -5.322 1.00 95.81 83 LEU A CA 1
ATOM 672 C C . LEU A 1 83 ? -5.792 -1.549 -4.160 1.00 95.81 83 LEU A C 1
ATOM 674 O O . LEU A 1 83 ? -6.504 -1.666 -3.165 1.00 95.81 83 LEU A O 1
ATOM 678 N N . TYR A 1 84 ? -4.623 -2.182 -4.270 1.00 96.81 84 TYR A N 1
ATOM 679 C CA . TYR A 1 84 ? -4.148 -3.088 -3.221 1.00 96.81 84 TYR A CA 1
ATOM 680 C C . TYR A 1 84 ? -3.681 -2.344 -1.971 1.00 96.81 84 TYR A C 1
ATOM 682 O O . TYR A 1 84 ? -3.911 -2.833 -0.868 1.00 96.81 84 TYR A O 1
ATOM 690 N N . ARG A 1 85 ? -3.118 -1.136 -2.113 1.00 97.12 85 ARG A N 1
ATOM 691 C CA . ARG A 1 85 ? -2.824 -0.247 -0.978 1.00 97.12 85 ARG A CA 1
ATOM 692 C C . ARG A 1 85 ? -4.095 0.046 -0.176 1.00 97.12 85 ARG A C 1
ATOM 694 O O . ARG A 1 85 ? -4.096 -0.132 1.038 1.00 97.12 85 ARG A O 1
ATOM 701 N N . ARG A 1 86 ? -5.189 0.430 -0.850 1.00 97.56 86 ARG A N 1
ATOM 702 C CA . ARG A 1 86 ? -6.495 0.665 -0.208 1.00 97.56 86 ARG A CA 1
ATOM 703 C C . ARG A 1 86 ? -7.046 -0.583 0.467 1.00 97.56 86 ARG A C 1
ATOM 705 O O . ARG A 1 86 ? -7.515 -0.501 1.594 1.00 97.56 86 ARG A O 1
ATOM 712 N N . LYS A 1 87 ? -6.969 -1.739 -0.197 1.00 97.44 87 LYS A N 1
ATOM 713 C CA . LYS A 1 87 ? -7.416 -3.006 0.397 1.00 97.44 87 LYS A CA 1
ATOM 714 C C . LYS A 1 87 ? -6.651 -3.324 1.683 1.00 97.44 87 LYS A C 1
ATOM 716 O O . LYS A 1 87 ? -7.286 -3.618 2.684 1.00 97.44 87 LYS A O 1
ATOM 721 N N . CYS A 1 88 ? -5.321 -3.197 1.691 1.00 98.06 88 CYS A N 1
ATOM 722 C CA . CYS A 1 88 ? -4.535 -3.374 2.915 1.00 98.06 88 CYS A CA 1
ATOM 723 C C . CYS A 1 88 ? -4.938 -2.383 4.015 1.00 98.06 88 CYS A C 1
ATOM 725 O O . CYS A 1 88 ? -5.049 -2.784 5.167 1.00 98.06 88 CYS A O 1
ATOM 727 N N . LEU A 1 89 ? -5.158 -1.108 3.672 1.00 97.25 89 LEU A N 1
ATOM 728 C CA . LEU A 1 89 ? -5.587 -0.091 4.638 1.00 97.25 89 LEU A CA 1
ATOM 729 C C . LEU A 1 89 ? -6.912 -0.447 5.309 1.00 97.25 89 LEU A C 1
ATOM 731 O O . LEU A 1 89 ? -7.007 -0.376 6.530 1.00 97.25 89 LEU A O 1
ATOM 735 N N . LEU A 1 90 ? -7.910 -0.850 4.523 1.00 98.31 90 LEU A N 1
ATOM 736 C CA . LEU A 1 90 ? -9.229 -1.213 5.039 1.00 98.31 90 LEU A CA 1
ATOM 737 C C . LEU A 1 90 ? -9.165 -2.456 5.938 1.00 98.31 90 LEU A C 1
ATOM 739 O O . LEU A 1 90 ? -9.749 -2.451 7.019 1.00 98.31 90 LEU A O 1
ATOM 743 N N . GLU A 1 91 ? -8.411 -3.483 5.538 1.00 98.38 91 GLU A N 1
ATOM 744 C CA . GLU A 1 91 ? -8.202 -4.694 6.348 1.00 98.38 91 GLU A CA 1
ATOM 745 C C . GLU A 1 91 ? -7.490 -4.382 7.674 1.00 98.38 91 GLU A C 1
ATOM 747 O O . GLU A 1 91 ? -7.906 -4.839 8.739 1.00 98.38 91 GLU A O 1
ATOM 752 N N . LEU A 1 92 ? -6.435 -3.562 7.634 1.00 98.12 92 LEU A N 1
ATOM 753 C CA . LEU A 1 92 ? -5.716 -3.142 8.838 1.00 98.12 92 LEU A CA 1
ATOM 754 C C . LEU A 1 92 ? -6.584 -2.283 9.754 1.00 98.12 92 LEU A C 1
ATOM 756 O O . LEU A 1 92 ? -6.522 -2.453 10.967 1.00 98.12 92 LEU A O 1
ATOM 760 N N . ASN A 1 93 ? -7.409 -1.400 9.190 1.00 98.31 93 ASN A N 1
ATOM 761 C CA . ASN A 1 93 ? -8.354 -0.595 9.956 1.00 98.31 93 ASN A CA 1
ATOM 762 C C . ASN A 1 93 ? -9.377 -1.466 10.677 1.00 98.31 93 ASN A C 1
ATOM 764 O O . ASN A 1 93 ? -9.603 -1.283 11.868 1.00 98.31 93 ASN A O 1
ATOM 768 N N . ALA A 1 94 ? -9.970 -2.428 9.966 1.00 98.31 94 ALA A N 1
ATOM 769 C CA . ALA A 1 94 ? -10.923 -3.363 10.548 1.00 98.31 94 ALA A CA 1
ATOM 770 C C . ALA A 1 94 ? -10.275 -4.194 11.666 1.00 98.31 94 ALA A C 1
ATOM 772 O O . ALA A 1 94 ? -10.860 -4.341 12.737 1.00 98.31 94 ALA A O 1
ATOM 773 N N . LYS A 1 95 ? -9.037 -4.672 11.463 1.00 98.06 95 LYS A N 1
ATOM 774 C CA . LYS A 1 95 ? -8.278 -5.370 12.511 1.00 98.06 95 LYS A CA 1
ATOM 775 C C . LYS A 1 95 ? -8.017 -4.461 13.718 1.00 98.06 95 LYS A C 1
ATOM 777 O O . LYS A 1 95 ? -8.236 -4.891 14.844 1.00 98.06 95 LYS A O 1
ATOM 782 N N . ALA A 1 96 ? -7.564 -3.227 13.502 1.00 98.06 96 ALA A N 1
ATOM 783 C CA . ALA A 1 96 ? -7.284 -2.280 14.581 1.00 98.06 96 ALA A CA 1
ATOM 784 C C . ALA A 1 96 ? -8.550 -1.924 15.375 1.00 98.06 96 ALA A C 1
ATOM 786 O O . ALA A 1 96 ? -8.500 -1.884 16.600 1.00 98.06 96 ALA A O 1
ATOM 787 N N . ALA A 1 97 ? -9.686 -1.743 14.698 1.00 97.38 97 ALA A N 1
ATOM 788 C CA . ALA A 1 97 ? -10.978 -1.536 15.345 1.00 97.38 97 ALA A CA 1
ATOM 789 C C . ALA A 1 97 ? -11.404 -2.762 16.169 1.00 97.38 97 ALA A C 1
ATOM 791 O O . ALA A 1 97 ? -11.757 -2.615 17.332 1.00 97.38 97 ALA A O 1
ATOM 792 N N . SER A 1 98 ? -11.277 -3.975 15.622 1.00 97.56 98 SER A N 1
ATOM 793 C CA . SER A 1 98 ? -11.587 -5.204 16.364 1.00 97.56 98 SER A CA 1
ATOM 794 C C . SER A 1 98 ? -10.707 -5.381 17.604 1.00 97.56 98 SER A C 1
ATOM 796 O O . SER A 1 98 ? -11.200 -5.835 18.630 1.00 97.56 98 SER A O 1
ATOM 798 N N . LEU A 1 99 ? -9.422 -5.020 17.525 1.00 97.56 99 LEU A N 1
ATOM 799 C CA . LEU A 1 99 ? -8.504 -5.030 18.667 1.00 97.56 99 LEU A CA 1
ATOM 800 C C . LEU A 1 99 ? -8.850 -3.959 19.708 1.00 97.56 99 LEU A C 1
ATOM 802 O O . LEU A 1 99 ? -8.672 -4.187 20.898 1.00 97.56 99 LEU A O 1
ATOM 806 N N . PHE A 1 100 ? -9.343 -2.804 19.268 1.00 96.00 100 PHE A N 1
ATOM 807 C CA . PHE A 1 100 ? -9.795 -1.726 20.143 1.00 96.00 100 PHE A CA 1
ATOM 808 C C . PHE A 1 100 ? -11.053 -2.122 20.933 1.00 96.00 100 PHE A C 1
ATOM 810 O O . PHE A 1 100 ? -11.162 -1.833 22.122 1.00 96.00 100 PHE A O 1
ATOM 817 N N . GLU A 1 101 ? -11.974 -2.847 20.296 1.00 94.50 101 GLU A N 1
ATOM 818 C CA . GLU A 1 101 ? -13.231 -3.315 20.895 1.00 94.50 101 GLU A CA 1
ATOM 819 C C . GLU A 1 101 ? -13.051 -4.428 21.946 1.00 94.50 101 GLU A C 1
ATOM 821 O O . GLU A 1 101 ? -13.977 -4.690 22.714 1.00 94.50 101 GLU A O 1
ATOM 826 N N . THR A 1 102 ? -11.888 -5.091 22.028 1.00 93.81 102 THR A N 1
ATOM 827 C CA . THR A 1 102 ? -11.674 -6.167 23.019 1.00 93.81 102 THR A CA 1
ATOM 828 C C . THR A 1 102 ? -11.567 -5.654 24.453 1.00 93.81 102 THR A C 1
ATOM 830 O O . THR A 1 102 ? -11.761 -6.434 25.387 1.00 93.81 102 THR A O 1
ATOM 833 N N . ASN A 1 103 ? -11.245 -4.366 24.629 1.00 87.19 103 ASN A N 1
ATOM 834 C CA . ASN A 1 103 ? -10.951 -3.732 25.916 1.00 87.19 103 ASN A CA 1
ATOM 835 C C . ASN A 1 103 ? -9.809 -4.411 26.710 1.00 87.19 103 ASN A C 1
ATOM 837 O O . ASN A 1 103 ? -9.708 -4.257 27.925 1.00 87.19 103 ASN A O 1
ATOM 841 N N . ASP A 1 104 ? -8.961 -5.180 26.021 1.00 94.25 104 ASP A N 1
ATOM 842 C CA . ASP A 1 104 ? -7.736 -5.769 26.559 1.00 94.25 104 ASP A CA 1
ATOM 843 C C . ASP A 1 104 ? -6.554 -4.837 26.276 1.00 94.25 104 ASP A C 1
ATOM 845 O O . ASP A 1 104 ? -6.270 -4.534 25.117 1.00 94.25 104 ASP A O 1
ATOM 849 N N . ASP A 1 105 ? -5.841 -4.408 27.321 1.00 93.12 105 ASP A N 1
ATOM 850 C CA . ASP A 1 105 ? -4.787 -3.389 27.221 1.00 93.12 105 ASP A CA 1
ATOM 851 C C . ASP A 1 105 ? -3.724 -3.729 26.166 1.00 93.12 105 ASP A C 1
ATOM 853 O O . ASP A 1 105 ? -3.282 -2.854 25.415 1.00 93.12 105 ASP A O 1
ATOM 857 N N . HIS A 1 106 ? -3.322 -5.002 26.066 1.00 95.56 106 HIS A N 1
ATOM 858 C CA . HIS A 1 106 ? -2.329 -5.438 25.084 1.00 95.56 106 HIS A CA 1
ATOM 859 C C . HIS A 1 106 ? -2.877 -5.337 23.655 1.00 95.56 106 HIS A C 1
ATOM 861 O O . HIS A 1 106 ? -2.225 -4.771 22.776 1.00 95.56 106 HIS A O 1
ATOM 867 N N . SER A 1 107 ? -4.076 -5.870 23.421 1.00 96.75 107 SER A N 1
ATOM 868 C CA . SER A 1 107 ? -4.755 -5.834 22.122 1.00 96.75 107 SER A CA 1
ATOM 869 C C . SER A 1 107 ? -5.017 -4.402 21.661 1.00 96.75 107 SER A C 1
ATOM 871 O O . SER A 1 107 ? -4.683 -4.045 20.531 1.00 96.75 107 SER A O 1
ATOM 873 N N . VAL A 1 108 ? -5.538 -3.558 22.553 1.00 96.19 108 VAL A N 1
ATOM 874 C CA . VAL A 1 108 ? -5.776 -2.135 22.293 1.00 96.19 108 VAL A CA 1
ATOM 875 C C . VAL A 1 108 ? -4.463 -1.461 21.911 1.00 96.19 108 VAL A C 1
ATOM 877 O O . VAL A 1 108 ? -4.392 -0.817 20.868 1.00 96.19 108 VAL A O 1
ATOM 880 N N . THR A 1 109 ? -3.394 -1.678 22.681 1.00 96.50 109 THR A N 1
ATOM 881 C CA . THR A 1 109 ? -2.067 -1.124 22.371 1.00 96.50 109 THR A CA 1
ATOM 882 C C . THR A 1 109 ? -1.568 -1.567 20.990 1.00 96.50 109 THR A C 1
ATOM 884 O O . THR A 1 109 ? -1.065 -0.739 20.231 1.00 96.50 109 THR A O 1
ATOM 887 N N . GLU A 1 110 ? -1.742 -2.840 20.612 1.00 97.00 110 GLU A N 1
ATOM 888 C CA . GLU A 1 110 ? -1.411 -3.323 19.261 1.00 97.00 110 GLU A CA 1
ATOM 889 C C . GLU A 1 110 ? -2.201 -2.564 18.183 1.00 97.00 110 GLU A C 1
ATOM 891 O O . GLU A 1 110 ? -1.610 -2.069 17.219 1.00 97.00 110 GLU A O 1
ATOM 896 N N . GLY A 1 111 ? -3.518 -2.424 18.351 1.00 96.94 111 GLY A N 1
ATOM 897 C CA . GLY A 1 111 ? -4.383 -1.708 17.410 1.00 96.94 111 GLY A CA 1
ATOM 898 C C . GLY A 1 111 ? -3.997 -0.235 17.255 1.00 96.94 111 GLY A C 1
ATOM 899 O O . GLY A 1 111 ? -3.861 0.259 16.133 1.00 96.94 111 GLY A O 1
ATOM 900 N N . ILE A 1 112 ? -3.745 0.452 18.370 1.00 95.88 112 ILE A N 1
ATOM 901 C CA . ILE A 1 112 ? -3.333 1.862 18.394 1.00 95.88 112 ILE A CA 1
ATOM 902 C C . ILE A 1 112 ? -1.955 2.054 17.746 1.00 95.88 112 ILE A C 1
ATOM 904 O O . ILE A 1 112 ? -1.762 3.006 16.986 1.00 95.88 112 ILE A O 1
ATOM 908 N N . ASN A 1 113 ? -1.012 1.133 17.957 1.00 95.56 113 ASN A N 1
ATOM 909 C CA . ASN A 1 113 ? 0.289 1.180 17.284 1.00 95.56 113 ASN A CA 1
ATOM 910 C C . ASN A 1 113 ? 0.142 1.036 15.763 1.00 95.56 113 ASN A C 1
ATOM 912 O O . ASN A 1 113 ? 0.731 1.815 15.017 1.00 95.56 113 ASN A O 1
ATOM 916 N N . VAL A 1 114 ? -0.702 0.117 15.281 1.00 95.69 114 VAL A N 1
ATOM 917 C CA . VAL A 1 114 ? -0.988 -0.020 13.839 1.00 95.69 114 VAL A CA 1
ATOM 918 C C . VAL A 1 114 ? -1.616 1.259 13.269 1.00 95.69 114 VAL A C 1
ATOM 920 O O . VAL A 1 114 ? -1.251 1.688 12.168 1.00 95.69 114 VAL A O 1
ATOM 923 N N . MET A 1 115 ? -2.517 1.904 14.017 1.00 96.06 115 MET A N 1
ATOM 924 C CA . MET A 1 115 ? -3.100 3.191 13.624 1.00 96.06 115 MET A CA 1
ATOM 925 C C . MET A 1 115 ? -2.030 4.277 13.474 1.00 96.06 115 MET A C 1
ATOM 927 O O . MET A 1 115 ? -1.955 4.938 12.435 1.00 96.06 115 MET A O 1
ATOM 931 N N . ASN A 1 116 ? -1.184 4.430 14.491 1.00 93.50 116 ASN A N 1
ATOM 932 C CA . ASN A 1 116 ? -0.211 5.514 14.597 1.00 93.50 116 ASN A CA 1
ATOM 933 C C . ASN A 1 116 ? 0.996 5.357 13.679 1.00 93.50 116 ASN A C 1
ATOM 935 O O . ASN A 1 116 ? 1.440 6.333 13.081 1.00 93.50 116 ASN A O 1
ATOM 939 N N . GLU A 1 117 ? 1.539 4.149 13.576 1.00 91.75 117 GLU A N 1
ATOM 940 C CA . GLU A 1 117 ? 2.792 3.905 12.862 1.00 91.75 117 GLU A CA 1
ATOM 941 C C . GLU A 1 117 ? 2.581 3.640 11.372 1.00 91.75 117 GLU A C 1
ATOM 943 O O . GLU A 1 117 ? 3.522 3.778 10.587 1.00 91.75 117 GLU A O 1
ATOM 948 N N . LEU A 1 118 ? 1.367 3.246 10.968 1.00 92.94 118 LEU A N 1
ATOM 949 C CA . LEU A 1 118 ? 1.119 2.786 9.607 1.00 92.94 118 LEU A CA 1
ATOM 950 C C . LEU A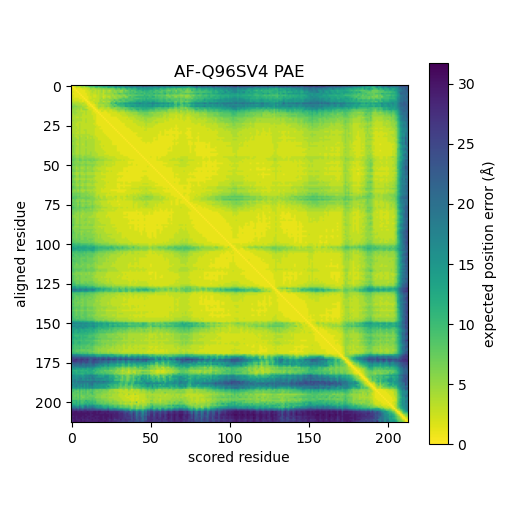 1 118 ? -0.108 3.414 8.945 1.00 92.94 118 LEU A C 1
ATOM 952 O O . LEU A 1 118 ? 0.030 4.006 7.873 1.00 92.94 118 LEU A O 1
ATOM 956 N N . ILE A 1 119 ? -1.295 3.292 9.544 1.00 95.50 119 ILE A N 1
ATOM 957 C CA . ILE A 1 119 ? -2.544 3.712 8.888 1.00 95.50 119 ILE A CA 1
ATOM 958 C C . ILE A 1 119 ? -2.592 5.231 8.699 1.00 95.50 119 ILE A C 1
ATOM 960 O O . ILE A 1 119 ? -2.734 5.690 7.566 1.00 95.50 119 ILE A O 1
ATOM 964 N N . ILE A 1 120 ? -2.445 6.008 9.777 1.00 94.81 120 ILE A N 1
ATOM 965 C CA . ILE A 1 120 ? -2.504 7.478 9.734 1.00 94.81 120 ILE A CA 1
ATOM 966 C C . ILE A 1 120 ? -1.419 8.039 8.799 1.00 94.81 120 ILE A C 1
ATOM 968 O O . ILE A 1 120 ? -1.774 8.770 7.869 1.00 94.81 120 ILE A O 1
ATOM 972 N N . PRO A 1 121 ? -0.137 7.633 8.926 1.00 93.00 121 PRO A N 1
ATOM 973 C CA . PRO A 1 121 ? 0.894 8.028 7.974 1.00 93.00 121 PRO A CA 1
ATOM 974 C C . PRO A 1 121 ? 0.536 7.727 6.513 1.00 93.00 121 PRO A C 1
ATOM 976 O O . PRO A 1 121 ? 0.723 8.559 5.625 1.00 93.00 121 PRO A O 1
ATOM 979 N N . CYS A 1 122 ? -0.005 6.539 6.235 1.00 93.94 122 CYS A N 1
ATOM 980 C CA . CYS A 1 122 ? -0.386 6.171 4.878 1.00 93.94 122 CYS A CA 1
ATOM 981 C C . CYS A 1 122 ? -1.548 7.025 4.350 1.00 93.94 122 CYS A C 1
ATOM 983 O O . CYS A 1 122 ? -1.519 7.411 3.183 1.00 93.94 122 CYS A O 1
ATOM 985 N N . ILE A 1 123 ? -2.554 7.341 5.170 1.00 93.81 123 ILE A N 1
ATOM 986 C CA . ILE A 1 123 ? -3.660 8.231 4.781 1.00 93.81 123 ILE A CA 1
ATOM 987 C C . ILE A 1 123 ? -3.123 9.606 4.400 1.00 93.81 123 ILE A C 1
ATOM 989 O O . ILE A 1 123 ? -3.484 10.140 3.353 1.00 93.81 123 ILE A O 1
ATOM 993 N N . HIS A 1 124 ? -2.229 10.172 5.207 1.00 92.50 124 HIS A N 1
ATOM 994 C CA . HIS A 1 124 ? -1.662 11.490 4.922 1.00 92.50 124 HIS A CA 1
ATOM 995 C C . HIS A 1 124 ? -0.838 11.477 3.632 1.00 92.50 124 HIS A C 1
ATOM 997 O O . HIS A 1 124 ? -0.960 12.382 2.811 1.00 92.50 124 HIS A O 1
ATOM 1003 N N . LEU A 1 125 ? -0.071 10.408 3.387 1.00 90.75 125 LEU A N 1
ATOM 1004 C CA . LEU A 1 125 ? 0.634 10.210 2.117 1.00 90.75 125 LEU A CA 1
ATOM 1005 C C . LEU A 1 125 ? -0.310 10.124 0.912 1.00 90.75 125 LEU A C 1
ATOM 1007 O O . LEU A 1 125 ? 0.068 10.552 -0.176 1.00 90.75 125 LEU A O 1
ATOM 1011 N N . ILE A 1 126 ? -1.502 9.554 1.078 1.00 91.62 126 ILE A N 1
ATOM 1012 C CA . ILE A 1 126 ? -2.517 9.474 0.020 1.00 91.62 126 ILE A CA 1
ATOM 1013 C C . ILE A 1 126 ? -3.126 10.849 -0.246 1.00 91.62 126 ILE A C 1
ATOM 1015 O O . ILE A 1 126 ? -3.204 11.260 -1.398 1.00 91.62 126 ILE A O 1
ATOM 1019 N N . ILE A 1 127 ? -3.511 11.576 0.805 1.00 90.44 127 ILE A N 1
ATOM 1020 C CA . ILE A 1 127 ? -4.108 12.914 0.683 1.00 90.44 127 ILE A CA 1
ATOM 1021 C C . ILE A 1 127 ? -3.134 13.887 0.007 1.00 90.44 127 ILE A C 1
ATOM 1023 O O . ILE A 1 127 ? -3.544 14.692 -0.826 1.00 90.44 127 ILE A O 1
ATOM 1027 N N . ASN A 1 128 ? -1.840 13.766 0.305 1.00 87.31 128 ASN A N 1
ATOM 1028 C CA . ASN A 1 128 ? -0.801 14.612 -0.279 1.00 87.31 128 ASN A CA 1
ATOM 1029 C C . ASN A 1 128 ? -0.432 14.244 -1.735 1.00 87.31 128 ASN A C 1
ATOM 1031 O O . ASN A 1 128 ? 0.306 14.999 -2.366 1.00 87.31 128 ASN A O 1
ATOM 1035 N N . ASN A 1 129 ? -0.915 13.118 -2.281 1.00 82.19 129 ASN A N 1
ATOM 1036 C CA . ASN A 1 129 ? -0.583 12.626 -3.627 1.00 82.19 129 ASN A CA 1
ATOM 1037 C C . ASN A 1 129 ? -1.834 12.472 -4.509 1.00 82.19 129 ASN A C 1
ATOM 1039 O O . ASN A 1 129 ? -2.299 11.350 -4.691 1.00 82.19 129 ASN A O 1
ATOM 1043 N N . ASP A 1 130 ? -2.343 13.588 -5.049 1.00 80.31 130 ASP A N 1
ATOM 1044 C CA . ASP A 1 130 ? -3.474 13.665 -6.001 1.00 80.31 130 ASP A CA 1
ATOM 1045 C C . ASP A 1 130 ? -4.551 12.587 -5.767 1.00 80.31 130 ASP A C 1
ATOM 1047 O O . ASP A 1 130 ? -4.686 11.605 -6.502 1.00 80.31 130 ASP A O 1
ATOM 1051 N N . ILE A 1 131 ? -5.259 12.737 -4.645 1.00 88.50 131 ILE A N 1
ATOM 1052 C CA . ILE A 1 131 ? -6.174 11.731 -4.107 1.00 88.50 131 ILE A CA 1
ATOM 1053 C C . ILE A 1 131 ? -7.275 11.346 -5.109 1.00 88.50 131 ILE A C 1
ATOM 1055 O O . ILE A 1 131 ? -8.046 12.179 -5.586 1.00 88.50 131 ILE A O 1
ATOM 1059 N N . SER A 1 132 ? -7.400 10.045 -5.390 1.00 93.44 132 SER A N 1
ATOM 1060 C CA . SER A 1 132 ? -8.497 9.535 -6.215 1.00 93.44 132 SER A CA 1
ATOM 1061 C C . SER A 1 132 ? -9.812 9.464 -5.432 1.00 93.44 132 SER A C 1
ATOM 1063 O O . SER A 1 132 ? -9.815 9.350 -4.206 1.00 93.44 132 SER A O 1
ATOM 1065 N N . LYS A 1 133 ? -10.953 9.447 -6.137 1.00 95.69 133 LYS A N 1
ATOM 1066 C CA . LYS A 1 133 ? -12.267 9.263 -5.497 1.00 95.69 133 LYS A CA 1
ATOM 1067 C C . LYS A 1 133 ? -12.323 7.981 -4.657 1.00 95.69 133 LYS A C 1
ATOM 1069 O O . LYS A 1 133 ? -12.764 8.027 -3.519 1.00 95.69 133 LYS A O 1
ATOM 1074 N N . ASP A 1 134 ? -11.825 6.867 -5.188 1.00 96.75 134 ASP A N 1
ATOM 1075 C CA . ASP A 1 134 ? -11.815 5.595 -4.459 1.00 96.75 134 ASP A CA 1
ATOM 1076 C C . ASP A 1 134 ? -10.943 5.645 -3.189 1.00 96.75 134 ASP A C 1
ATOM 1078 O O . ASP A 1 134 ? -11.222 4.949 -2.215 1.00 96.75 134 ASP A O 1
ATOM 1082 N N . ASP A 1 135 ? -9.843 6.411 -3.212 1.00 96.06 135 ASP A N 1
ATOM 1083 C CA . ASP A 1 135 ? -9.000 6.625 -2.032 1.00 96.06 135 ASP A CA 1
ATOM 1084 C C . ASP A 1 135 ? -9.735 7.459 -0.983 1.00 96.06 135 ASP A C 1
ATOM 1086 O O . ASP A 1 135 ? -9.731 7.092 0.191 1.00 96.06 135 ASP A O 1
ATOM 1090 N N . LEU A 1 136 ? -10.404 8.533 -1.408 1.00 96.06 136 LEU A N 1
ATOM 1091 C CA . LEU A 1 136 ? -11.213 9.367 -0.525 1.00 96.06 136 LEU A CA 1
ATOM 1092 C C . LEU A 1 136 ? -12.357 8.568 0.106 1.00 96.06 136 LEU A C 1
ATOM 1094 O O . LEU A 1 136 ? -12.506 8.592 1.323 1.00 96.06 136 LEU A O 1
ATOM 1098 N N . ASP A 1 137 ? -13.108 7.808 -0.692 1.00 97.75 137 ASP A N 1
ATOM 1099 C CA . ASP A 1 137 ? -14.221 6.986 -0.210 1.00 97.75 137 ASP A CA 1
ATOM 1100 C C . ASP A 1 137 ? -13.740 5.969 0.848 1.00 97.75 137 ASP A C 1
ATOM 1102 O O . ASP A 1 137 ? -14.373 5.805 1.891 1.00 97.75 137 ASP A O 1
ATOM 1106 N N . ALA A 1 138 ? -12.585 5.325 0.633 1.00 97.56 138 ALA A N 1
ATOM 1107 C CA . ALA A 1 138 ? -12.000 4.399 1.607 1.00 97.56 138 ALA A CA 1
ATOM 1108 C C . ALA A 1 138 ? -11.559 5.099 2.907 1.00 97.56 138 ALA A C 1
ATOM 1110 O O . ALA A 1 138 ? -11.790 4.574 3.998 1.00 97.56 138 ALA A O 1
ATOM 1111 N N . ILE A 1 139 ? -10.950 6.284 2.804 1.00 96.88 139 ILE A N 1
ATOM 1112 C CA . ILE A 1 139 ? -10.539 7.088 3.964 1.00 96.88 139 ILE A CA 1
ATOM 1113 C C . ILE A 1 139 ? -11.762 7.530 4.771 1.00 96.88 139 ILE A C 1
ATOM 1115 O O . ILE A 1 139 ? -11.754 7.429 5.997 1.00 96.88 139 ILE A O 1
ATOM 1119 N N . GLU A 1 140 ? -12.830 7.966 4.106 1.00 97.38 140 GLU A N 1
ATOM 1120 C CA . GLU A 1 140 ? -14.063 8.381 4.774 1.00 97.38 140 GLU A CA 1
ATOM 1121 C C . GLU A 1 140 ? -14.764 7.211 5.469 1.00 97.38 140 GLU A C 1
ATOM 1123 O O . GLU A 1 140 ? -15.269 7.379 6.577 1.00 97.38 140 GLU A O 1
ATOM 1128 N N . VAL A 1 141 ? -14.736 5.997 4.906 1.00 97.81 141 VAL A N 1
ATOM 1129 C CA . VAL A 1 141 ? -15.210 4.793 5.618 1.00 97.81 141 VAL A CA 1
ATOM 1130 C C . VAL A 1 141 ? -14.463 4.611 6.943 1.00 97.81 141 VAL A C 1
ATOM 1132 O O . VAL A 1 141 ? -15.093 4.402 7.980 1.00 97.81 141 VAL A O 1
ATOM 1135 N N . MET A 1 142 ? -13.135 4.743 6.936 1.00 97.94 142 MET A N 1
ATOM 1136 C CA . MET A 1 142 ? -12.313 4.588 8.141 1.00 97.94 142 MET A CA 1
ATOM 1137 C C . MET A 1 142 ? -12.573 5.710 9.154 1.00 97.94 142 MET A C 1
ATOM 1139 O O . MET A 1 142 ? -12.766 5.436 10.337 1.00 97.94 142 MET A O 1
ATOM 1143 N N . ARG A 1 143 ? -12.628 6.968 8.701 1.00 97.75 143 ARG A N 1
ATOM 1144 C CA . ARG A 1 143 ? -12.937 8.129 9.552 1.00 97.75 143 ARG A CA 1
ATOM 1145 C C . ARG A 1 143 ? -14.301 7.990 10.212 1.00 97.75 143 ARG A C 1
ATOM 1147 O O . ARG A 1 143 ? -14.404 8.159 11.423 1.00 97.75 143 ARG A O 1
ATOM 1154 N N . ASN A 1 144 ? -15.322 7.622 9.442 1.00 97.69 144 ASN A N 1
ATOM 1155 C CA . ASN A 1 144 ? -16.672 7.416 9.959 1.00 97.69 144 ASN A CA 1
ATOM 1156 C C . ASN A 1 144 ? -16.722 6.287 10.994 1.00 97.69 144 ASN A C 1
ATOM 1158 O O . ASN A 1 144 ? -17.387 6.447 12.017 1.00 97.69 144 ASN A O 1
ATOM 1162 N N . HIS A 1 145 ? -15.989 5.186 10.775 1.00 97.38 145 HIS A N 1
ATOM 1163 C CA . HIS A 1 145 ? -15.880 4.102 11.759 1.00 97.38 145 HIS A CA 1
ATOM 1164 C C . HIS A 1 145 ? -15.345 4.632 13.090 1.00 97.38 145 HIS A C 1
ATOM 1166 O O . HIS A 1 145 ? -16.009 4.488 14.113 1.00 97.38 145 HIS A O 1
ATOM 1172 N N . TRP A 1 146 ? -14.186 5.292 13.092 1.00 97.94 146 TRP A N 1
ATOM 1173 C CA . TRP A 1 146 ? -13.572 5.764 14.336 1.00 97.94 146 TRP A CA 1
ATOM 1174 C C . TRP A 1 146 ? -14.354 6.899 15.006 1.00 97.94 146 TRP A C 1
ATOM 1176 O O . TRP A 1 146 ? -14.475 6.919 16.229 1.00 97.94 146 TRP A O 1
ATOM 1186 N N . CYS A 1 147 ? -14.954 7.805 14.231 1.00 97.56 147 CYS A N 1
ATOM 1187 C CA . CYS A 1 147 ? -15.831 8.846 14.770 1.00 97.56 147 CYS A CA 1
ATOM 1188 C C . CYS A 1 147 ? -17.104 8.282 15.412 1.00 97.56 147 CYS A C 1
ATOM 1190 O O . CYS A 1 147 ? -17.651 8.915 16.314 1.00 97.56 147 CYS A O 1
ATOM 1192 N N . SER A 1 148 ? -17.576 7.104 14.989 1.00 96.38 148 SER A N 1
ATOM 1193 C CA . SER A 1 148 ? -18.790 6.497 15.547 1.00 96.38 148 SER A CA 1
ATOM 1194 C C . SER A 1 148 ? -18.678 6.186 17.044 1.00 96.38 148 SER A C 1
ATOM 1196 O O . SER A 1 148 ? -19.702 6.150 17.726 1.00 96.38 148 SER A O 1
ATOM 1198 N N . TYR A 1 149 ? -17.459 6.028 17.570 1.00 96.06 149 TYR A N 1
ATOM 1199 C CA . TYR A 1 149 ? -17.212 5.793 18.993 1.00 96.06 149 TYR A CA 1
ATOM 1200 C C . TYR A 1 149 ? -17.404 7.040 19.868 1.00 96.06 149 TYR A C 1
ATOM 1202 O O . TYR A 1 149 ? -17.649 6.899 21.060 1.00 96.06 149 TYR A O 1
ATOM 1210 N N . LEU A 1 150 ? -17.356 8.260 19.311 1.00 93.31 150 LEU A N 1
ATOM 1211 C CA . LEU A 1 150 ? -17.481 9.503 20.095 1.00 93.31 150 LEU A CA 1
ATOM 1212 C C . LEU A 1 150 ? -18.858 9.683 20.759 1.00 93.31 150 LEU A C 1
ATOM 1214 O O . LEU A 1 150 ? -18.987 10.470 21.693 1.00 93.31 150 LEU A O 1
ATOM 1218 N N . GLY A 1 151 ? -19.886 8.994 20.259 1.00 88.56 151 GLY A N 1
ATOM 1219 C CA . GLY A 1 151 ? -21.241 9.005 20.819 1.00 88.56 151 GLY A CA 1
ATOM 1220 C C . GLY A 1 151 ? -21.609 7.737 21.591 1.00 88.5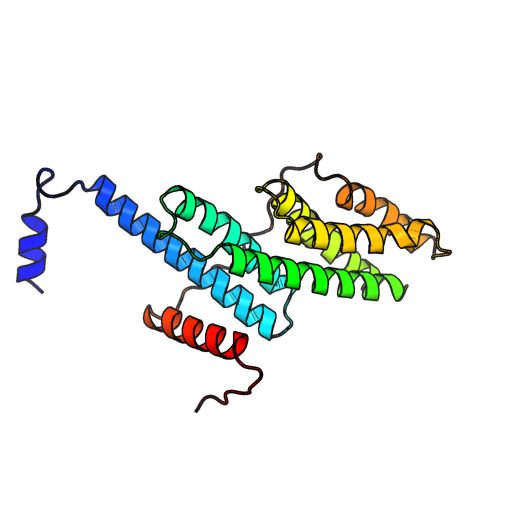6 151 GLY A C 1
ATOM 1221 O O . GLY A 1 151 ? -22.771 7.588 21.967 1.00 88.56 151 GLY A O 1
ATOM 1222 N N . GLN A 1 152 ? -20.667 6.809 21.771 1.00 92.50 152 GLN A N 1
ATOM 1223 C CA . GLN A 1 152 ? -20.899 5.523 22.428 1.00 92.50 152 GLN A CA 1
ATOM 1224 C C . GLN A 1 152 ? -20.380 5.539 23.866 1.00 92.50 152 GLN A C 1
ATOM 1226 O O . GLN A 1 152 ? -19.441 6.260 24.194 1.00 92.50 152 GLN A O 1
ATOM 1231 N N . ASP A 1 153 ? -20.994 4.717 24.715 1.00 92.25 153 ASP A N 1
ATOM 1232 C CA . ASP A 1 153 ? -20.525 4.476 26.079 1.00 92.25 153 ASP A CA 1
ATOM 1233 C C . ASP A 1 153 ? -19.383 3.447 26.039 1.00 92.25 153 ASP A C 1
ATOM 1235 O O . ASP A 1 153 ? -19.615 2.236 26.004 1.00 92.25 153 ASP A O 1
ATOM 1239 N N . ILE A 1 154 ? -18.149 3.943 25.928 1.00 93.62 154 ILE A N 1
ATOM 1240 C CA . ILE A 1 154 ? -16.915 3.146 25.899 1.00 93.62 154 ILE A CA 1
ATOM 1241 C C . ILE A 1 154 ? -16.096 3.391 27.168 1.00 93.62 154 ILE A C 1
ATOM 1243 O O . ILE A 1 154 ? -16.249 4.410 27.837 1.00 93.62 154 ILE A O 1
ATOM 1247 N N . ALA A 1 155 ? -15.196 2.463 27.495 1.00 93.44 155 ALA A N 1
ATOM 1248 C CA . ALA A 1 155 ? -14.340 2.592 28.669 1.00 93.44 155 ALA A CA 1
ATOM 1249 C C . ALA A 1 155 ? -13.439 3.846 28.601 1.00 93.44 155 ALA A C 1
ATOM 1251 O O . ALA A 1 155 ? -12.984 4.249 27.529 1.00 93.44 155 ALA A O 1
ATOM 1252 N N . GLU A 1 156 ? -13.157 4.456 29.757 1.00 92.56 156 GLU A N 1
ATOM 1253 C CA . GLU A 1 156 ? -12.426 5.731 29.859 1.00 92.56 156 GLU A CA 1
ATOM 1254 C C . GLU A 1 156 ? -11.021 5.663 29.230 1.00 92.56 156 GLU A C 1
ATOM 1256 O O . GLU A 1 156 ? -10.603 6.581 28.526 1.00 92.56 156 GLU A O 1
ATOM 1261 N N . ASN A 1 157 ? -10.314 4.541 29.398 1.00 90.56 157 ASN A N 1
ATOM 1262 C CA . ASN A 1 157 ? -9.022 4.285 28.754 1.00 90.56 157 ASN A CA 1
ATOM 1263 C C . ASN A 1 157 ? -9.130 4.282 27.218 1.00 90.56 157 ASN A C 1
ATOM 1265 O O . ASN A 1 157 ? -8.291 4.875 26.542 1.00 90.56 157 ASN A O 1
ATOM 1269 N N . LEU A 1 158 ? -10.179 3.671 26.661 1.00 94.12 158 LEU A N 1
ATOM 1270 C CA . LEU A 1 158 ? -10.425 3.656 25.216 1.00 94.12 158 LEU A CA 1
ATOM 1271 C C . LEU A 1 158 ? -10.759 5.053 24.693 1.00 94.12 158 LEU A C 1
ATOM 1273 O O . LEU A 1 158 ? -10.275 5.446 23.631 1.00 94.12 158 LEU A O 1
ATOM 1277 N N . GLN A 1 159 ? -11.545 5.821 25.450 1.00 95.00 159 GLN A N 1
ATOM 1278 C CA . GLN A 1 159 ? -11.872 7.205 25.113 1.00 95.00 159 GLN A CA 1
ATOM 1279 C C . GLN A 1 159 ? -10.619 8.089 25.069 1.00 95.00 159 GLN A C 1
ATOM 1281 O O . GLN A 1 159 ? -10.476 8.894 24.145 1.00 95.00 159 GLN A O 1
ATOM 1286 N N . LEU A 1 160 ? -9.694 7.910 26.018 1.00 93.69 160 LEU A N 1
ATOM 1287 C CA . LEU A 1 160 ? -8.397 8.590 26.015 1.00 93.69 160 LEU A CA 1
ATOM 1288 C C . LEU A 1 160 ? -7.584 8.226 24.768 1.00 93.69 160 LEU A C 1
ATOM 1290 O O . LEU A 1 160 ? -7.196 9.124 24.022 1.00 93.69 160 LEU A O 1
ATOM 1294 N N . CYS A 1 161 ? -7.401 6.933 24.478 1.00 94.44 161 CYS A N 1
ATOM 1295 C CA . CYS A 1 161 ? -6.675 6.488 23.285 1.00 94.44 161 CYS A CA 1
ATOM 1296 C C . CYS A 1 161 ? -7.292 7.037 21.989 1.00 94.44 161 CYS A C 1
ATOM 1298 O O . CYS A 1 161 ? -6.572 7.520 21.115 1.00 94.44 161 CYS A O 1
ATOM 1300 N N . LEU A 1 162 ? -8.623 7.002 21.866 1.00 95.88 162 LEU A N 1
ATOM 1301 C CA . LEU A 1 162 ? -9.338 7.560 20.717 1.00 95.88 162 LEU A CA 1
ATOM 1302 C C . LEU A 1 162 ? -9.066 9.062 20.568 1.00 95.88 162 LEU A C 1
ATOM 1304 O O . LEU A 1 162 ? -8.763 9.525 19.468 1.00 95.88 162 LEU A O 1
ATOM 1308 N N . GLY A 1 163 ? -9.121 9.813 21.671 1.00 94.12 163 GLY A N 1
ATOM 1309 C CA . GLY A 1 163 ? -8.836 11.248 21.694 1.00 94.12 163 GLY A CA 1
ATOM 1310 C C . GLY A 1 163 ? -7.420 11.613 21.234 1.00 94.12 163 GLY A C 1
ATOM 1311 O O . GLY A 1 163 ? -7.224 12.694 20.681 1.00 94.12 163 GLY A O 1
ATOM 1312 N N . GLU A 1 164 ? -6.443 10.718 21.398 1.00 92.88 164 GLU A N 1
ATOM 1313 C CA . GLU A 1 164 ? -5.042 10.962 21.029 1.00 92.88 164 GLU A CA 1
ATOM 1314 C C . GLU A 1 164 ? -4.746 10.800 19.530 1.00 92.88 164 GLU A C 1
ATOM 1316 O O . GLU A 1 164 ? -3.934 11.545 18.966 1.00 92.88 164 GLU A O 1
ATOM 1321 N N . PHE A 1 165 ? -5.348 9.816 18.854 1.00 93.81 165 PHE A N 1
ATOM 1322 C CA . PHE A 1 165 ? -5.062 9.573 17.431 1.00 93.81 165 PHE A CA 1
ATOM 1323 C C . PHE A 1 165 ? -6.137 10.112 16.488 1.00 93.81 165 PHE A C 1
ATOM 1325 O O . PHE A 1 165 ? -5.816 10.437 15.342 1.00 93.81 165 PHE A O 1
ATOM 1332 N N . LEU A 1 166 ? -7.393 10.234 16.930 1.00 95.81 166 LEU A N 1
ATOM 1333 C CA . LEU A 1 166 ? -8.496 10.636 16.055 1.00 95.81 166 LEU A CA 1
ATOM 1334 C C . LEU A 1 166 ? -8.288 12.017 15.409 1.00 95.81 166 LEU A C 1
ATOM 1336 O O . LEU A 1 166 ? -8.514 12.121 14.202 1.00 95.81 166 LEU A O 1
ATOM 1340 N N . PRO A 1 167 ? -7.788 13.056 16.112 1.00 94.44 167 PRO A N 1
ATOM 1341 C CA . PRO A 1 167 ? -7.490 14.337 15.473 1.00 94.44 167 PRO A CA 1
ATOM 1342 C C . PRO A 1 167 ? -6.507 14.195 14.306 1.00 94.44 167 PRO A C 1
ATOM 1344 O O . PRO A 1 167 ? -6.728 14.776 13.249 1.00 94.44 167 PRO A O 1
ATOM 1347 N N . ARG A 1 168 ? -5.478 13.349 14.453 1.00 93.12 168 ARG A N 1
ATOM 1348 C CA . ARG A 1 168 ? -4.502 13.070 13.388 1.00 93.12 168 ARG A CA 1
ATOM 1349 C C . ARG A 1 168 ? -5.110 12.264 12.244 1.00 93.12 168 ARG A C 1
ATOM 1351 O O . ARG A 1 168 ? -4.715 12.439 11.101 1.00 93.12 168 ARG A O 1
ATOM 1358 N N . LEU A 1 169 ? -6.082 11.393 12.501 1.00 94.38 169 LEU A N 1
ATOM 1359 C CA . LEU A 1 169 ? -6.799 10.688 11.432 1.00 94.38 169 LEU A CA 1
ATOM 1360 C C . LEU A 1 169 ? -7.659 11.647 10.579 1.00 94.38 169 LEU A C 1
ATOM 1362 O O . LEU A 1 169 ? -7.793 11.474 9.360 1.00 94.38 169 LEU A O 1
ATOM 1366 N N . LEU A 1 170 ? -8.256 12.652 11.220 1.00 93.56 170 LEU A N 1
ATOM 1367 C CA . LEU A 1 170 ? -9.138 13.626 10.576 1.00 93.56 170 LEU A CA 1
ATOM 1368 C C . LEU A 1 170 ? -8.361 14.744 9.875 1.00 93.56 170 LEU A C 1
ATOM 1370 O O . LEU A 1 170 ? -8.743 15.137 8.773 1.00 93.56 170 LEU A O 1
ATOM 1374 N N . ASP A 1 171 ? -7.260 15.203 10.468 1.00 87.44 171 ASP A N 1
ATOM 1375 C CA . ASP A 1 171 ? -6.471 16.325 9.970 1.00 87.44 171 ASP A CA 1
ATOM 1376 C C . ASP A 1 171 ? -5.047 15.903 9.539 1.00 87.44 171 ASP A C 1
ATOM 1378 O O . ASP A 1 171 ? -4.211 15.565 10.381 1.00 87.44 171 ASP A O 1
ATOM 1382 N N . PRO A 1 172 ? -4.740 15.930 8.227 1.00 75.38 172 PRO A N 1
ATOM 1383 C CA . PRO A 1 172 ? -3.419 15.615 7.686 1.00 75.38 172 PRO A CA 1
ATOM 1384 C C . PRO A 1 172 ? -2.414 16.778 7.745 1.00 75.38 172 PRO A C 1
ATOM 1386 O O . PRO A 1 172 ? -1.282 16.624 7.288 1.00 75.38 172 PRO A O 1
ATOM 1389 N N . SER A 1 173 ? -2.797 17.953 8.255 1.00 66.44 173 SER A N 1
ATOM 1390 C CA . SER A 1 173 ? -2.039 19.202 8.079 1.00 66.44 173 SER A CA 1
ATOM 1391 C C . SER A 1 173 ? -0.757 19.344 8.917 1.00 66.44 173 SER A C 1
ATOM 1393 O O . SER A 1 173 ? -0.041 20.333 8.754 1.00 66.44 173 SER A O 1
ATOM 1395 N N . ALA A 1 174 ? -0.432 18.384 9.790 1.00 56.75 174 ALA A N 1
ATOM 1396 C CA . ALA A 1 174 ? 0.539 18.616 10.861 1.00 56.75 174 ALA A CA 1
ATOM 1397 C C . ALA A 1 174 ? 1.972 18.084 10.638 1.00 56.75 174 ALA A C 1
ATOM 1399 O O . ALA A 1 174 ? 2.881 18.592 11.293 1.00 56.75 174 ALA 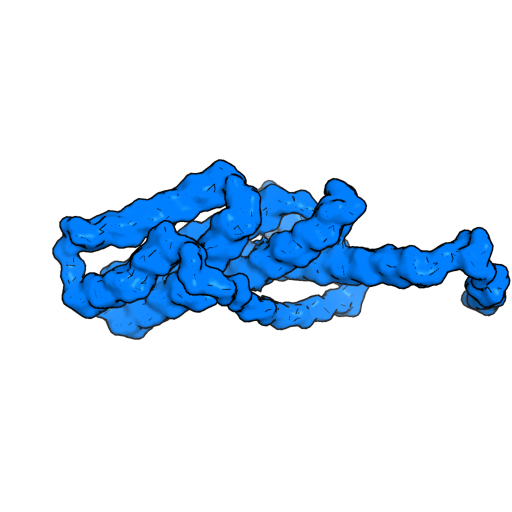A O 1
ATOM 1400 N N . GLU A 1 175 ? 2.236 17.098 9.764 1.00 60.75 175 GLU A N 1
ATOM 1401 C CA . GLU A 1 175 ? 3.530 16.381 9.809 1.00 60.75 175 GLU A CA 1
ATOM 1402 C C . GLU A 1 175 ? 4.136 16.002 8.443 1.00 60.75 175 GLU A C 1
ATOM 1404 O O . GLU A 1 175 ? 3.451 15.591 7.505 1.00 60.75 175 GLU A O 1
ATOM 1409 N N . ILE A 1 176 ? 5.473 16.098 8.344 1.00 63.66 176 ILE A N 1
ATOM 1410 C CA . ILE A 1 176 ? 6.249 15.480 7.257 1.00 63.66 176 ILE A CA 1
ATOM 1411 C C . ILE A 1 176 ? 6.242 13.977 7.497 1.00 63.66 176 ILE A C 1
ATOM 1413 O O . ILE A 1 176 ? 6.835 13.496 8.462 1.00 63.66 176 ILE A O 1
ATOM 1417 N N . ILE A 1 177 ? 5.603 13.233 6.600 1.00 72.69 177 ILE A N 1
ATOM 1418 C CA . ILE A 1 177 ? 5.350 11.815 6.827 1.00 72.69 177 ILE A CA 1
ATOM 1419 C C . ILE A 1 177 ? 6.162 10.954 5.887 1.00 72.69 177 ILE A C 1
ATOM 1421 O O . ILE A 1 177 ? 6.058 11.035 4.664 1.00 72.69 177 ILE A O 1
ATOM 1425 N N . VAL A 1 178 ? 6.951 10.078 6.496 1.00 69.69 178 VAL A N 1
ATOM 1426 C CA . VAL A 1 178 ? 7.717 9.052 5.807 1.00 69.69 178 VAL A CA 1
ATOM 1427 C C . VAL A 1 178 ? 7.478 7.745 6.544 1.00 69.69 178 VAL A C 1
ATOM 1429 O O . VAL A 1 178 ? 7.895 7.579 7.687 1.00 69.69 178 VAL A O 1
ATOM 1432 N N . LEU A 1 179 ? 6.805 6.802 5.883 1.00 81.12 179 LEU A N 1
ATOM 1433 C CA . LEU A 1 179 ? 6.763 5.425 6.365 1.00 81.12 179 LEU A CA 1
ATOM 1434 C C . LEU A 1 179 ? 8.159 4.821 6.280 1.00 81.12 179 LEU A C 1
ATOM 1436 O O . LEU A 1 179 ? 8.906 5.128 5.357 1.00 81.12 179 LEU A O 1
ATOM 1440 N N . LYS A 1 180 ? 8.521 3.930 7.199 1.00 82.50 180 LYS A N 1
ATOM 1441 C CA . LYS A 1 180 ? 9.813 3.237 7.147 1.00 82.50 180 LYS A CA 1
ATOM 1442 C C . LYS A 1 180 ? 9.932 2.395 5.869 1.00 82.50 180 LYS A C 1
ATOM 1444 O O . LYS A 1 180 ? 9.026 1.623 5.561 1.00 82.50 180 LYS A O 1
ATOM 1449 N N . GLU A 1 181 ? 11.054 2.516 5.150 1.00 83.25 181 GLU A N 1
ATOM 1450 C CA . GLU A 1 181 ? 11.293 1.712 3.942 1.00 83.25 181 GLU A CA 1
ATOM 1451 C C . GLU A 1 181 ? 11.321 0.223 4.303 1.00 83.25 181 GLU A C 1
ATOM 1453 O O . GLU A 1 181 ? 12.051 -0.172 5.223 1.00 83.25 181 GLU A O 1
ATOM 1458 N N . PRO A 1 182 ? 10.523 -0.620 3.620 1.00 87.19 182 PRO A N 1
ATOM 1459 C CA . PRO A 1 182 ? 10.578 -2.049 3.848 1.00 87.19 182 PRO A CA 1
ATOM 1460 C C . PRO A 1 182 ? 11.922 -2.612 3.354 1.00 87.19 182 PRO A C 1
ATOM 1462 O O . PRO A 1 182 ? 12.555 -2.036 2.465 1.00 87.19 182 PRO A O 1
ATOM 1465 N N . PRO A 1 183 ? 12.375 -3.758 3.892 1.00 83.81 183 PRO A N 1
ATOM 1466 C CA . PRO A 1 183 ? 13.629 -4.371 3.474 1.00 83.81 183 PRO A CA 1
ATOM 1467 C C . PRO A 1 183 ? 13.707 -4.549 1.953 1.00 83.81 183 PRO A C 1
ATOM 1469 O O . PRO A 1 183 ? 12.810 -5.107 1.323 1.00 83.81 183 PRO A O 1
ATOM 1472 N N . THR A 1 184 ? 14.805 -4.102 1.341 1.00 75.06 184 THR A N 1
ATOM 1473 C CA . THR A 1 184 ? 14.996 -4.302 -0.097 1.00 75.06 184 THR A CA 1
ATOM 1474 C C . THR A 1 184 ? 15.233 -5.781 -0.389 1.00 75.06 184 THR A C 1
ATOM 1476 O O . THR A 1 184 ? 16.274 -6.339 -0.038 1.00 75.06 184 THR A O 1
ATOM 1479 N N . ILE A 1 185 ? 14.290 -6.415 -1.084 1.00 76.06 185 ILE A N 1
ATOM 1480 C CA . ILE A 1 185 ? 14.448 -7.792 -1.551 1.00 76.06 185 ILE A CA 1
ATOM 1481 C C . ILE A 1 185 ? 15.301 -7.783 -2.815 1.00 76.06 185 ILE A C 1
ATOM 1483 O O . ILE A 1 185 ? 14.980 -7.123 -3.804 1.00 76.06 185 ILE A O 1
ATOM 1487 N N . ARG A 1 186 ? 16.404 -8.532 -2.794 1.00 69.19 186 ARG A N 1
ATOM 1488 C CA . ARG A 1 186 ? 17.208 -8.767 -3.994 1.00 69.19 186 ARG A CA 1
ATOM 1489 C C . ARG A 1 186 ? 16.622 -9.969 -4.736 1.00 69.19 186 ARG A C 1
ATOM 1491 O O . ARG A 1 186 ? 16.608 -11.052 -4.158 1.00 69.19 186 ARG A O 1
ATOM 1498 N N . PRO A 1 187 ? 16.137 -9.810 -5.980 1.00 63.69 187 PRO A N 1
ATOM 1499 C CA . PRO A 1 187 ? 15.695 -10.954 -6.763 1.00 63.69 187 PRO A CA 1
ATOM 1500 C C . PRO A 1 187 ? 16.888 -11.876 -7.029 1.00 63.69 187 PRO A C 1
ATOM 1502 O O . PRO A 1 187 ? 17.975 -11.405 -7.378 1.00 63.69 187 PRO A O 1
ATOM 1505 N N . ASN A 1 188 ? 16.682 -13.184 -6.881 1.00 61.34 188 ASN A N 1
ATOM 1506 C CA . ASN A 1 188 ? 17.745 -14.185 -7.037 1.00 61.34 188 ASN A CA 1
ATOM 1507 C C . ASN A 1 188 ? 18.256 -14.263 -8.487 1.00 61.34 188 ASN A C 1
ATOM 1509 O O . ASN A 1 188 ? 19.394 -14.654 -8.736 1.00 61.34 188 ASN A O 1
ATOM 1513 N N . SER A 1 189 ? 17.421 -13.868 -9.454 1.00 59.59 189 SER A N 1
ATOM 1514 C CA . SER A 1 189 ? 17.783 -13.731 -10.866 1.00 59.59 189 SER A CA 1
ATOM 1515 C C . SER A 1 189 ? 16.825 -12.770 -11.593 1.00 59.59 189 SER A C 1
ATOM 1517 O O . SER A 1 189 ? 15.771 -12.432 -11.062 1.00 59.59 189 SER A O 1
ATOM 1519 N N . PRO A 1 190 ? 17.128 -12.327 -12.825 1.00 61.53 190 PRO A N 1
ATOM 1520 C CA . PRO A 1 190 ? 16.165 -11.588 -13.646 1.00 61.53 190 PRO A CA 1
ATOM 1521 C C . PRO A 1 190 ? 14.892 -12.388 -13.982 1.00 61.53 190 PRO A C 1
ATOM 1523 O O . PRO A 1 190 ? 13.821 -11.796 -14.101 1.00 61.53 190 PRO A O 1
ATOM 1526 N N . TYR A 1 191 ? 14.997 -13.717 -14.102 1.00 63.12 191 TYR A N 1
ATOM 1527 C CA . TYR A 1 191 ? 13.862 -14.601 -14.396 1.00 63.12 191 TYR A CA 1
ATOM 1528 C C . TYR A 1 191 ? 12.892 -14.726 -13.217 1.00 63.12 191 TYR A C 1
ATOM 1530 O O . TYR A 1 191 ? 11.693 -14.866 -13.440 1.00 63.12 191 TYR A O 1
ATOM 1538 N N . ASP A 1 192 ? 13.400 -14.575 -11.989 1.00 80.19 192 ASP A N 1
ATOM 1539 C CA . ASP A 1 192 ? 12.616 -14.583 -10.747 1.00 80.19 192 ASP A CA 1
ATOM 1540 C C . ASP A 1 192 ? 11.492 -13.535 -10.772 1.00 80.19 192 ASP A C 1
ATOM 1542 O O . ASP A 1 192 ? 10.365 -13.799 -10.36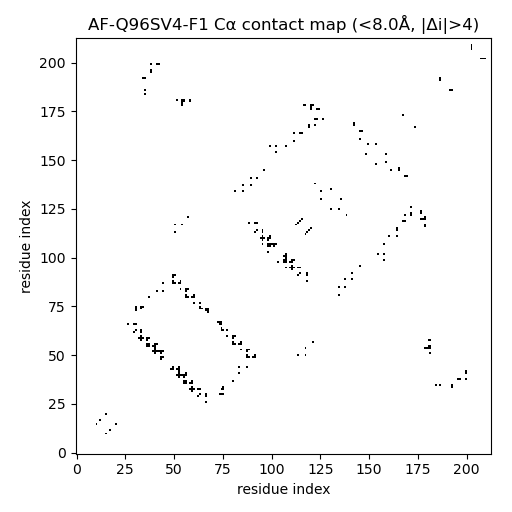3 1.00 80.19 192 ASP A O 1
ATOM 1546 N N . LEU A 1 193 ? 11.761 -12.349 -11.328 1.00 82.31 193 LEU A N 1
ATOM 1547 C CA . LEU A 1 193 ? 10.763 -11.283 -11.393 1.00 82.31 193 LEU A CA 1
ATOM 1548 C C . LEU A 1 193 ? 9.610 -11.630 -12.344 1.00 82.31 193 LEU A C 1
ATOM 1550 O O . LEU A 1 193 ? 8.452 -11.361 -12.033 1.00 82.31 193 LEU A O 1
ATOM 1554 N N . CYS A 1 194 ? 9.921 -12.243 -13.490 1.00 85.38 194 CYS A N 1
ATOM 1555 C CA . CYS A 1 194 ? 8.913 -12.630 -14.475 1.00 85.38 194 CYS A CA 1
ATOM 1556 C C . CYS A 1 194 ? 8.040 -13.777 -13.955 1.00 85.38 194 CYS A C 1
ATOM 1558 O O . CYS A 1 194 ? 6.819 -13.716 -14.087 1.00 85.38 194 CYS A O 1
ATOM 1560 N N . SER A 1 195 ? 8.644 -14.793 -13.327 1.00 86.06 195 SER A N 1
ATOM 1561 C CA . SER A 1 195 ? 7.900 -15.910 -12.736 1.00 86.06 195 SER A CA 1
ATOM 1562 C C . SER A 1 195 ? 7.012 -15.459 -11.579 1.00 86.06 195 SER A C 1
ATOM 1564 O O . SER A 1 195 ? 5.853 -15.860 -11.513 1.00 86.06 195 SER A O 1
ATOM 1566 N N . ARG A 1 196 ? 7.515 -14.577 -10.703 1.00 89.88 196 ARG A N 1
ATOM 1567 C CA . ARG A 1 196 ? 6.717 -13.986 -9.617 1.00 89.88 196 ARG A CA 1
ATOM 1568 C C . ARG A 1 196 ? 5.552 -13.167 -10.157 1.00 89.88 196 ARG A C 1
ATOM 1570 O O . ARG A 1 196 ? 4.439 -13.296 -9.663 1.00 89.88 196 ARG A O 1
ATOM 1577 N N . PHE A 1 197 ? 5.783 -12.368 -11.200 1.00 86.88 197 PHE A N 1
ATOM 1578 C CA . PHE A 1 197 ? 4.716 -11.601 -11.838 1.00 86.88 197 PHE A CA 1
ATOM 1579 C C . PHE A 1 197 ? 3.620 -12.500 -12.407 1.00 86.88 197 PHE A C 1
ATOM 1581 O O . PHE A 1 197 ? 2.448 -12.261 -12.128 1.00 86.88 197 PHE A O 1
ATOM 1588 N N . ALA A 1 198 ? 3.987 -13.547 -13.152 1.00 87.25 198 ALA A N 1
ATOM 1589 C CA . ALA A 1 198 ? 3.020 -14.505 -13.683 1.00 87.25 198 ALA A CA 1
ATOM 1590 C C . ALA A 1 198 ? 2.193 -15.149 -12.558 1.00 87.25 198 ALA A C 1
ATOM 1592 O O . ALA A 1 198 ? 0.969 -15.070 -12.591 1.00 87.25 198 ALA A O 1
ATOM 1593 N N . ALA A 1 199 ? 2.852 -15.666 -11.516 1.00 87.19 199 ALA A N 1
ATOM 1594 C CA . ALA A 1 199 ? 2.182 -16.306 -10.383 1.00 87.19 199 ALA A CA 1
ATOM 1595 C C . ALA A 1 199 ? 1.227 -15.357 -9.635 1.00 87.19 199 ALA A C 1
ATOM 1597 O O . ALA A 1 199 ? 0.101 -15.728 -9.302 1.00 87.19 199 ALA A O 1
ATOM 1598 N N . VAL A 1 200 ? 1.648 -14.111 -9.394 1.00 87.12 200 VAL A N 1
ATOM 1599 C CA . VAL A 1 200 ? 0.807 -13.100 -8.740 1.00 87.12 200 VAL A CA 1
ATOM 1600 C C . VAL A 1 200 ? -0.406 -12.763 -9.602 1.00 87.12 200 VAL A C 1
ATOM 1602 O O . VAL A 1 200 ? -1.522 -12.725 -9.086 1.00 87.12 200 VAL A O 1
ATOM 1605 N N . MET A 1 201 ? -0.218 -12.546 -10.905 1.00 84.56 201 MET A N 1
ATOM 1606 C CA . MET A 1 201 ? -1.319 -12.212 -11.812 1.00 84.56 201 MET A CA 1
ATOM 1607 C C . MET A 1 201 ? -2.304 -13.372 -11.974 1.00 84.56 201 MET A C 1
ATOM 1609 O O . MET A 1 201 ? -3.510 -13.134 -11.963 1.00 84.56 201 MET A O 1
ATOM 1613 N N . GLU A 1 202 ? -1.815 -14.612 -12.046 1.00 84.75 202 GLU A N 1
ATOM 1614 C CA . GLU A 1 202 ? -2.651 -15.817 -12.041 1.00 84.75 202 GLU A CA 1
ATOM 1615 C C . GLU A 1 202 ? -3.470 -15.922 -10.754 1.00 84.75 202 GLU A C 1
ATOM 1617 O O . GLU A 1 202 ? -4.676 -16.139 -10.814 1.00 84.75 202 GLU A O 1
ATOM 1622 N N . SER A 1 203 ? -2.863 -15.691 -9.588 1.00 80.69 203 SER A N 1
ATOM 1623 C CA . SER A 1 203 ? -3.580 -15.756 -8.310 1.00 80.69 203 SER A CA 1
ATOM 1624 C C . SER A 1 203 ? -4.557 -14.592 -8.099 1.00 80.69 203 SER A C 1
ATOM 1626 O O . SER A 1 203 ? -5.561 -14.760 -7.415 1.00 80.69 203 SER A O 1
ATOM 1628 N N . ILE A 1 204 ? -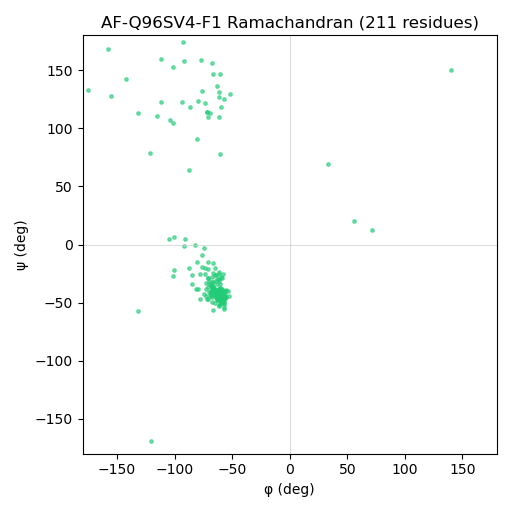4.305 -13.418 -8.681 1.00 78.38 204 ILE A N 1
ATOM 1629 C CA . ILE A 1 204 ? -5.239 -12.281 -8.638 1.00 78.38 204 ILE A CA 1
ATOM 1630 C C . ILE A 1 204 ? -6.452 -12.519 -9.544 1.00 78.38 204 ILE A C 1
ATOM 1632 O O . ILE A 1 204 ? -7.567 -12.135 -9.193 1.00 78.38 204 ILE A O 1
ATOM 1636 N N . GLN A 1 205 ? -6.240 -13.133 -10.710 1.00 70.44 205 GLN A N 1
ATOM 1637 C CA . GLN A 1 205 ? -7.312 -13.503 -11.639 1.00 70.44 205 GLN A CA 1
ATOM 1638 C C . GLN A 1 205 ? -8.049 -14.776 -11.195 1.00 70.44 205 GLN A C 1
ATOM 1640 O O . GLN A 1 205 ? -9.213 -14.972 -11.542 1.00 70.44 205 GLN A O 1
ATOM 1645 N N . GLY A 1 206 ? -7.380 -15.629 -10.420 1.00 52.31 206 GLY A N 1
ATOM 1646 C CA . GLY A 1 206 ? -7.857 -16.930 -9.990 1.00 52.31 206 GLY A CA 1
ATOM 1647 C C . GLY A 1 206 ? -8.374 -16.947 -8.557 1.00 52.31 206 GLY A C 1
ATOM 1648 O O . GLY A 1 206 ? -7.623 -17.141 -7.605 1.00 52.31 206 GLY A O 1
ATOM 1649 N N . VAL A 1 207 ? -9.698 -16.991 -8.423 1.00 49.03 207 VAL A N 1
ATOM 1650 C CA . VAL A 1 207 ? -10.318 -17.979 -7.530 1.00 49.03 207 VAL A CA 1
ATOM 1651 C C . VAL A 1 207 ? -9.929 -19.366 -8.066 1.00 49.03 207 VAL A C 1
ATOM 1653 O O . VAL A 1 207 ? -10.699 -19.964 -8.808 1.00 49.03 207 VAL A O 1
ATOM 1656 N N . SER A 1 208 ? -8.704 -19.843 -7.816 1.00 38.69 208 SER A N 1
ATOM 1657 C CA . SER A 1 208 ? -8.312 -21.261 -7.924 1.00 38.69 208 SER A CA 1
ATOM 1658 C C . SER A 1 208 ? -6.875 -21.499 -7.468 1.00 38.69 208 SER A C 1
ATOM 1660 O O . SER A 1 208 ? -5.938 -20.803 -7.847 1.00 38.69 208 SER A O 1
ATOM 1662 N N . THR A 1 209 ? -6.736 -22.536 -6.651 1.00 42.34 209 THR A N 1
ATOM 1663 C CA . THR A 1 209 ? -5.502 -23.111 -6.127 1.00 42.34 209 THR A CA 1
ATOM 1664 C C . THR A 1 209 ? -4.588 -23.600 -7.249 1.00 42.34 209 THR A C 1
ATOM 1666 O O . THR A 1 209 ? -4.921 -24.543 -7.963 1.00 42.34 209 THR A O 1
ATOM 1669 N N . VAL A 1 210 ? -3.390 -23.023 -7.356 1.00 37.59 210 VAL A N 1
ATOM 1670 C CA . VAL A 1 210 ? -2.305 -23.623 -8.142 1.00 37.59 210 VAL A CA 1
ATOM 1671 C C . VAL A 1 210 ? -1.306 -24.251 -7.179 1.00 37.59 210 VAL A C 1
ATOM 1673 O O . VAL A 1 210 ? -0.572 -23.576 -6.461 1.00 37.59 210 VAL A O 1
ATOM 1676 N N . THR A 1 211 ? -1.323 -25.581 -7.144 1.00 36.12 211 THR A N 1
ATOM 1677 C CA . THR A 1 211 ? -0.280 -26.410 -6.544 1.00 36.12 211 THR A CA 1
ATOM 1678 C C . THR A 1 211 ? 0.934 -26.373 -7.467 1.00 36.12 211 THR A C 1
ATOM 1680 O O . THR A 1 211 ? 0.837 -26.729 -8.641 1.00 36.12 211 THR A O 1
ATOM 1683 N N . VAL A 1 212 ? 2.077 -25.931 -6.948 1.00 34.84 212 VAL A N 1
ATOM 1684 C CA . VAL A 1 212 ? 3.353 -25.974 -7.672 1.00 34.84 212 VAL A CA 1
ATOM 1685 C C . VAL A 1 212 ? 3.877 -27.416 -7.646 1.00 34.84 212 VAL A C 1
ATOM 1687 O O . VAL A 1 212 ? 3.867 -28.046 -6.587 1.00 34.84 212 VAL A O 1
ATOM 1690 N N . LYS A 1 213 ? 4.287 -27.935 -8.810 1.00 31.84 213 LYS A N 1
ATOM 1691 C CA . LYS A 1 213 ? 5.084 -29.166 -8.937 1.00 31.84 213 LYS A CA 1
ATOM 1692 C C . LYS A 1 213 ? 6.563 -28.868 -8.750 1.00 31.84 213 LYS A C 1
ATOM 1694 O O . LYS A 1 213 ? 7.005 -27.826 -9.281 1.00 31.84 213 LYS A O 1
#